Protein AF-A0A5Q3LD82-F1 (afdb_monomer_lite)

pLDDT: mean 80.79, std 12.73, range [32.66, 94.19]

Secondary structure (DSSP, 8-state):
----------------HHHHHHHHHHHHHHHHHHHHHHHHHHHHHHHHHHHHHHTS---HHHHHHTHHHIIIIIIHHHHHHHHHHHHHHHHHHHHHHHHHHHHH-TTHHHHHHHHHHHHGGGT-HHHHHHHHHT-TTSPPPS-SS-SSHHHHHHHHHHHHHHHHHHHHHHHHHHHHHHHHTT------HHHHHHHHHHHHHHHHHHHHHHHTT-TTHHHHHTHHHHHHHHHHHHHHHHHHHT-TT---HHHHHHTSHHHHHHHHHHHHHHHHHHHHHHHHHHHHHHHHHHHHHHHHTT--

Foldseek 3Di:
DDDDDDDDDDDDPDDDVVVVVVVVVVVVVVVVVVVVVVVVVVVLLVVQLVCCCPVVVDDNVVSNVCSVVCCPPVVVVVVVVVVVVVVVLCVLLLVLLLVLVCLQALQQLQLLLCLCVPQVVVVNVVSSVVCSSVVVVGDRDPASDHDDPVSLVVVLVVLLVVLLVQLQLQLQLVCVVCVVVVNPDDDDLVSLLVSSLVSLCQSLVLNVCNLVVPPCSSVSSSVRSVSSSVVVVCVVVCVVVVPPSDDGPVVVQVVDPVSVVSNVVSSSVSSCVSSVVSVVSNVVRVVVVVVVVVVVVVVD

Structure (mmCIF, N/CA/C/O backbone):
data_AF-A0A5Q3LD82-F1
#
_entry.id   AF-A0A5Q3LD82-F1
#
loop_
_atom_site.group_PDB
_atom_site.id
_atom_site.type_symbol
_atom_site.label_atom_id
_atom_site.label_alt_id
_atom_site.label_comp_id
_atom_site.label_asym_id
_atom_site.label_entity_id
_atom_site.label_seq_id
_atom_site.pdbx_PDB_ins_code
_atom_site.Cartn_x
_atom_site.Cartn_y
_atom_site.Cartn_z
_atom_site.occupancy
_atom_site.B_iso_or_equiv
_atom_site.auth_seq_id
_atom_site.auth_comp_id
_atom_site.auth_asym_id
_atom_site.auth_atom_id
_atom_site.pdbx_PDB_model_num
ATOM 1 N N . MET A 1 1 ? -86.423 10.338 -42.323 1.00 45.72 1 MET A N 1
ATOM 2 C CA . MET A 1 1 ? -86.328 11.452 -43.291 1.00 45.72 1 MET A CA 1
ATOM 3 C C . MET A 1 1 ? -86.727 12.731 -42.572 1.00 45.72 1 MET A C 1
ATOM 5 O O . MET A 1 1 ? -87.731 12.647 -41.865 1.00 45.72 1 MET A O 1
ATOM 9 N N . PRO A 1 2 ? -86.010 13.866 -42.740 1.00 46.44 2 PRO A N 1
ATOM 10 C CA . PRO A 1 2 ? -84.647 14.036 -43.310 1.00 46.44 2 PRO A CA 1
ATOM 11 C C . PRO A 1 2 ? -83.586 13.397 -42.372 1.00 46.44 2 PRO A C 1
ATOM 13 O O . PRO A 1 2 ? -83.989 12.599 -41.521 1.00 46.44 2 PRO A O 1
ATOM 16 N N . GLN A 1 3 ? -82.255 13.564 -42.449 1.00 41.25 3 GLN A N 1
ATOM 17 C CA . GLN A 1 3 ? -81.317 13.901 -43.549 1.00 41.25 3 GLN A CA 1
ATOM 18 C C . GLN A 1 3 ? -81.221 15.322 -44.161 1.00 41.25 3 GLN A C 1
ATOM 20 O O . GLN A 1 3 ? -81.835 15.559 -45.189 1.00 41.25 3 GLN A O 1
ATOM 25 N N . ASP A 1 4 ? -80.332 16.157 -43.598 1.00 39.03 4 ASP A N 1
ATOM 26 C CA . ASP A 1 4 ? -79.437 17.155 -44.246 1.00 39.03 4 ASP A CA 1
ATOM 27 C C . ASP A 1 4 ? -78.232 17.342 -43.273 1.00 39.03 4 ASP A C 1
ATOM 29 O O . ASP A 1 4 ? -78.484 17.397 -42.069 1.00 39.03 4 ASP A O 1
ATOM 33 N N . VAL A 1 5 ? -76.917 17.295 -43.564 1.00 46.25 5 VAL A N 1
ATOM 34 C CA . VAL A 1 5 ? -76.031 17.371 -44.759 1.00 46.25 5 VAL A CA 1
ATOM 35 C C . VAL A 1 5 ? -75.428 18.768 -45.021 1.00 46.25 5 VAL A C 1
ATOM 37 O O . VAL A 1 5 ? -76.155 19.753 -45.050 1.00 46.25 5 VAL A O 1
ATOM 40 N N . LEU A 1 6 ? -74.100 18.778 -45.266 1.00 40.66 6 LEU A N 1
ATOM 41 C CA . LEU A 1 6 ? -73.153 19.890 -45.517 1.00 40.66 6 LEU A CA 1
ATOM 42 C C . LEU A 1 6 ? -72.713 20.661 -44.244 1.00 40.66 6 LEU A C 1
ATOM 44 O O . LEU A 1 6 ? -73.548 21.122 -43.474 1.00 40.66 6 LEU A O 1
ATOM 48 N N . ASP A 1 7 ? -71.429 20.723 -43.852 1.00 38.12 7 ASP A N 1
ATOM 49 C CA . ASP A 1 7 ? -70.181 21.053 -44.589 1.00 38.12 7 ASP A CA 1
ATOM 50 C C . ASP A 1 7 ? -70.237 22.470 -45.205 1.00 38.12 7 ASP A C 1
ATOM 52 O O . ASP A 1 7 ? -71.237 22.857 -45.789 1.00 38.12 7 ASP A O 1
ATOM 56 N N . SER A 1 8 ? -69.228 23.337 -45.146 1.00 38.31 8 SER A N 1
ATOM 57 C CA . SER A 1 8 ? -67.853 23.239 -44.642 1.00 38.31 8 SER A CA 1
ATOM 58 C C . SER A 1 8 ? -67.300 24.655 -44.455 1.00 38.31 8 SER A C 1
ATOM 60 O O . SER A 1 8 ? -67.517 25.486 -45.335 1.00 38.31 8 SER A O 1
ATOM 62 N N . GLU A 1 9 ? -66.458 24.898 -43.450 1.00 32.66 9 GLU A N 1
ATOM 63 C CA . GLU A 1 9 ? -65.414 25.919 -43.599 1.00 32.66 9 GLU A CA 1
ATOM 64 C C . GLU A 1 9 ? -64.117 25.473 -42.920 1.00 32.66 9 GLU A C 1
ATOM 66 O O . GLU A 1 9 ? -64.043 25.237 -41.715 1.00 32.66 9 GLU A O 1
ATOM 71 N N . SER A 1 10 ? -63.086 25.291 -43.740 1.00 48.06 10 SER A N 1
ATOM 72 C CA . SER A 1 10 ? -61.751 24.900 -43.311 1.00 48.06 10 SER A CA 1
ATOM 73 C C . SER A 1 10 ? -60.999 26.092 -42.728 1.00 48.06 10 SER A C 1
ATOM 75 O O . SER A 1 10 ? -60.866 27.117 -43.396 1.00 48.06 10 SER A O 1
ATOM 77 N N . SER A 1 11 ? -60.372 25.916 -41.568 1.00 35.88 11 SER A N 1
ATOM 78 C CA . SER A 1 11 ? -59.241 26.753 -41.166 1.00 35.88 11 SER A CA 1
ATOM 79 C C . SER A 1 11 ? -58.104 25.870 -40.649 1.00 35.88 11 SER A C 1
ATOM 81 O O . SER A 1 11 ? -58.370 24.892 -39.946 1.00 35.88 11 SER A O 1
ATOM 83 N N . PRO A 1 12 ? -56.847 26.134 -41.047 1.00 42.97 12 PRO A N 1
ATOM 84 C CA . PRO A 1 12 ? -55.742 25.226 -40.784 1.00 42.97 12 PRO A CA 1
ATOM 85 C C . PRO A 1 12 ? -55.387 25.226 -39.299 1.00 42.97 12 PRO A C 1
ATOM 87 O O . PRO A 1 12 ? -55.288 26.281 -38.673 1.00 42.97 12 PRO A O 1
ATOM 90 N N . GLY A 1 13 ? -55.144 24.035 -38.748 1.00 40.00 13 GLY A N 1
ATOM 91 C CA . GLY A 1 13 ? -54.640 23.883 -37.386 1.00 40.00 13 GLY A CA 1
ATOM 92 C C . GLY A 1 13 ? -53.278 24.560 -37.248 1.00 40.00 13 GLY A C 1
ATOM 93 O O . GLY A 1 13 ? -52.264 24.029 -37.698 1.00 40.00 13 GLY A O 1
ATOM 94 N N . GLY A 1 14 ? -53.270 25.748 -36.646 1.00 43.88 14 GLY A N 1
ATOM 95 C CA . GLY A 1 14 ? -52.055 26.472 -36.309 1.00 43.88 14 GLY A CA 1
ATOM 96 C C . GLY A 1 14 ? -51.309 25.743 -35.198 1.00 43.88 14 GLY A C 1
ATOM 97 O O . GLY A 1 14 ? -51.771 25.723 -34.059 1.00 43.88 14 GLY A O 1
ATOM 98 N N . SER A 1 15 ? -50.156 25.163 -35.533 1.00 47.41 15 SER A N 1
ATOM 99 C CA . SER A 1 15 ? -49.191 24.650 -34.555 1.00 47.41 15 SER A CA 1
ATOM 100 C C . SER A 1 15 ? -48.826 25.753 -33.563 1.00 47.41 15 SER A C 1
ATOM 102 O O . SER A 1 15 ? -48.512 26.875 -33.981 1.00 47.41 15 SER A O 1
ATOM 104 N N . SER A 1 16 ? -48.863 25.446 -32.268 1.00 52.72 16 SER A N 1
ATOM 105 C CA . SER A 1 16 ? -48.614 26.434 -31.220 1.00 52.72 16 SER A CA 1
ATOM 106 C C . SER A 1 16 ? -47.160 26.948 -31.269 1.00 52.72 16 SER A C 1
ATOM 108 O O . SER A 1 16 ? -46.241 26.209 -31.641 1.00 52.72 16 SER A O 1
ATOM 110 N N . PRO A 1 17 ? -46.907 28.222 -30.908 1.00 55.97 17 PRO A N 1
ATOM 111 C CA . PRO A 1 17 ? -45.561 28.791 -30.980 1.00 55.97 17 PRO A CA 1
ATOM 112 C C . PRO A 1 17 ? -44.559 28.147 -30.004 1.00 55.97 17 PRO A C 1
ATOM 114 O O . PRO A 1 17 ? -43.356 28.239 -30.243 1.00 55.97 17 PRO A O 1
ATOM 117 N N . GLU A 1 18 ? -45.019 27.469 -28.944 1.00 54.50 18 GLU A N 1
ATOM 118 C CA . GLU A 1 18 ? -44.145 26.727 -28.023 1.00 54.50 18 GLU A CA 1
ATOM 119 C C . GLU A 1 18 ? -43.576 25.451 -28.664 1.00 54.50 18 GLU A C 1
ATOM 121 O O . GLU A 1 18 ? -42.353 25.285 -28.664 1.00 54.50 18 GLU A O 1
ATOM 126 N N . GLU A 1 19 ? -44.406 24.615 -29.307 1.00 50.09 19 GLU A N 1
ATOM 127 C CA . GLU A 1 19 ? -43.951 23.399 -30.013 1.00 50.09 19 GLU A CA 1
ATOM 128 C C . GLU A 1 19 ? -42.948 23.737 -31.126 1.00 50.09 19 GLU A C 1
ATOM 130 O O . GLU A 1 19 ? -41.919 23.074 -31.286 1.00 50.09 19 GLU A O 1
ATOM 135 N N . ALA A 1 20 ? -43.199 24.831 -31.854 1.00 54.06 20 ALA A N 1
ATOM 136 C CA . ALA A 1 20 ? -42.271 25.341 -32.857 1.00 54.06 20 ALA A CA 1
ATOM 137 C C . ALA A 1 20 ? -40.925 25.797 -32.255 1.00 54.06 20 ALA A C 1
ATOM 139 O O . ALA A 1 20 ? -39.897 25.703 -32.929 1.00 54.06 20 ALA A O 1
ATOM 140 N N . SER A 1 21 ? -40.902 26.272 -31.004 1.00 53.94 21 SER A N 1
ATOM 141 C CA . SER A 1 21 ? -39.678 26.739 -30.340 1.00 53.94 21 SER A CA 1
ATOM 142 C C . SER A 1 21 ? -38.816 25.590 -29.796 1.00 53.94 21 SER A C 1
ATOM 144 O O . SER A 1 21 ? -37.594 25.601 -29.987 1.00 53.94 21 SER A O 1
ATOM 146 N N . GLU A 1 22 ? -39.427 24.554 -29.208 1.00 53.81 22 GLU A N 1
ATOM 147 C CA . GLU A 1 22 ? -38.701 23.373 -28.726 1.00 53.81 22 GLU A CA 1
ATOM 148 C C . GLU A 1 22 ? -38.135 22.540 -29.881 1.00 53.81 22 GLU A C 1
ATOM 150 O O . GLU A 1 22 ? -36.960 22.165 -29.850 1.00 53.81 22 GLU A O 1
ATOM 155 N N . ASP A 1 23 ? -38.914 22.311 -30.943 1.00 56.00 23 ASP A N 1
ATOM 156 C CA . ASP A 1 23 ? -38.449 21.556 -32.111 1.00 56.00 23 ASP A CA 1
ATOM 157 C C . ASP A 1 23 ? -37.352 22.326 -32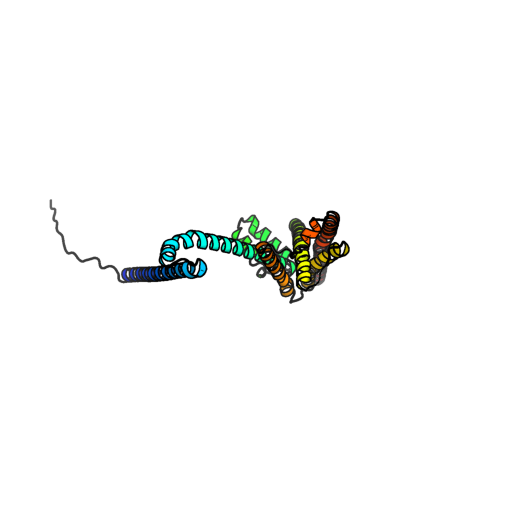.879 1.00 56.00 23 ASP A C 1
ATOM 159 O O . ASP A 1 23 ? -36.390 21.735 -33.379 1.00 56.00 23 ASP A O 1
ATOM 163 N N . PHE A 1 24 ? -37.390 23.667 -32.890 1.00 57.88 24 PHE A N 1
ATOM 164 C CA . PHE A 1 24 ? -36.274 24.475 -33.399 1.00 57.88 24 PHE A CA 1
ATOM 165 C C . PHE A 1 24 ? -35.017 24.327 -32.528 1.00 57.88 24 PHE A C 1
ATOM 167 O O . PHE A 1 24 ? -33.932 24.094 -33.069 1.00 57.88 24 PHE A O 1
ATOM 174 N N . SER A 1 25 ? -35.153 24.377 -31.198 1.00 62.12 25 SER A N 1
ATOM 175 C CA . SER A 1 25 ? -34.051 24.179 -30.244 1.00 62.12 25 SER A CA 1
ATOM 176 C C . SER A 1 25 ? -33.407 22.792 -30.389 1.00 62.12 25 SER A C 1
ATOM 178 O O . SER A 1 25 ? -32.189 22.687 -30.565 1.00 62.12 25 SER A O 1
ATOM 180 N N . PHE A 1 26 ? -34.205 21.721 -30.453 1.00 57.72 26 PHE A N 1
ATOM 181 C CA . PHE A 1 26 ? -33.717 20.358 -30.687 1.00 57.72 26 PHE A CA 1
ATOM 182 C C . PHE A 1 26 ? -33.034 20.204 -32.052 1.00 57.72 26 PHE A C 1
ATOM 184 O O . PHE A 1 26 ? -31.958 19.603 -32.141 1.00 57.72 26 PHE A O 1
ATOM 191 N N . ARG A 1 27 ? -33.588 20.782 -33.127 1.00 58.97 27 ARG A N 1
ATOM 192 C CA . ARG A 1 27 ? -32.949 20.779 -34.458 1.00 58.97 27 ARG A CA 1
ATOM 193 C C . ARG A 1 27 ? -31.647 21.584 -34.472 1.00 58.97 27 ARG A C 1
ATOM 195 O O . ARG A 1 27 ? -30.700 21.186 -35.156 1.00 58.97 27 ARG A O 1
ATOM 202 N N . GLN A 1 28 ? -31.557 22.676 -33.714 1.00 60.31 28 GLN A N 1
ATOM 203 C CA . GLN A 1 28 ? -30.362 23.516 -33.603 1.00 60.31 28 GLN A CA 1
ATOM 204 C C . GLN A 1 28 ? -29.265 22.834 -32.767 1.00 60.31 28 GLN A C 1
ATOM 206 O O . GLN A 1 28 ? -28.113 22.777 -33.208 1.00 60.31 28 GLN A O 1
ATOM 211 N N . LEU A 1 29 ? -29.624 22.201 -31.644 1.00 59.59 29 LEU A N 1
ATOM 212 C CA . LEU A 1 29 ? -28.753 21.311 -30.869 1.00 59.59 29 LEU A CA 1
ATOM 213 C C . LEU A 1 29 ? -28.229 20.162 -31.739 1.00 59.59 29 LEU A C 1
ATOM 215 O O . LEU A 1 29 ? -27.013 19.988 -31.842 1.00 59.59 29 LEU A O 1
ATOM 219 N N . ARG A 1 30 ? -29.111 19.449 -32.454 1.00 60.03 30 ARG A N 1
ATOM 220 C CA . ARG A 1 30 ? -28.754 18.331 -33.346 1.00 60.03 30 ARG A CA 1
ATOM 221 C C . ARG A 1 30 ? -27.837 18.763 -34.496 1.00 60.03 30 ARG A C 1
ATOM 223 O O . ARG A 1 30 ? -26.873 18.054 -34.784 1.00 60.03 30 ARG A O 1
ATOM 230 N N . ARG A 1 31 ? -28.071 19.933 -35.111 1.00 61.44 31 ARG A N 1
ATOM 231 C CA . ARG A 1 31 ? -27.189 20.533 -36.138 1.00 61.44 31 ARG A CA 1
ATOM 232 C C . ARG A 1 31 ? -25.835 20.980 -35.576 1.00 61.44 31 ARG A C 1
ATOM 234 O O . ARG A 1 31 ? -24.817 20.809 -36.243 1.00 61.44 31 ARG A O 1
ATOM 241 N N . SE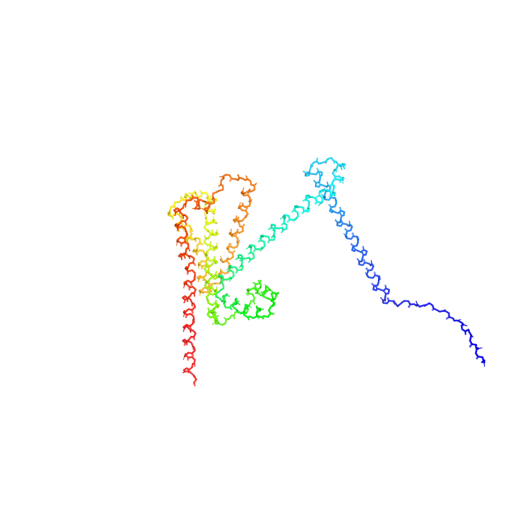R A 1 32 ? -25.794 21.533 -34.361 1.00 66.00 32 SER A N 1
ATOM 242 C CA . SER A 1 32 ? -24.527 21.893 -33.705 1.00 66.00 32 SER A CA 1
ATOM 243 C C . SER A 1 32 ? -23.714 20.649 -33.329 1.00 66.00 32 SER A C 1
ATOM 245 O O . SER A 1 32 ? -22.503 20.624 -33.536 1.00 66.00 32 SER A O 1
ATOM 247 N N . SER A 1 33 ? -24.394 19.592 -32.873 1.00 71.31 33 SER A N 1
ATOM 248 C CA . SER A 1 33 ? -23.819 18.285 -32.565 1.00 71.31 33 SER A CA 1
ATOM 249 C C . SER A 1 33 ? -23.226 17.640 -33.820 1.00 71.31 33 SER A C 1
ATOM 251 O O . SER A 1 33 ? -22.038 17.344 -33.825 1.00 71.31 33 SER A O 1
ATOM 253 N N . THR A 1 34 ? -23.969 17.560 -34.935 1.00 78.00 34 THR A N 1
ATOM 254 C CA . THR A 1 34 ? -23.424 17.010 -36.197 1.00 78.00 34 THR A CA 1
ATOM 255 C C . THR A 1 34 ? -22.223 17.794 -36.719 1.00 78.00 34 THR A C 1
ATOM 257 O O . THR A 1 34 ? -21.253 17.178 -37.151 1.00 78.00 34 THR A O 1
ATOM 260 N N . ARG A 1 35 ? -22.232 19.134 -36.643 1.00 78.94 35 ARG A N 1
ATOM 261 C CA . ARG A 1 35 ? -21.058 19.946 -37.017 1.00 78.94 35 ARG A CA 1
ATOM 262 C C . ARG A 1 35 ? -19.853 19.681 -36.112 1.00 78.94 35 ARG A C 1
ATOM 264 O O . ARG A 1 35 ? -18.747 19.557 -36.623 1.00 78.94 35 ARG A O 1
ATOM 271 N N . ARG A 1 36 ? -20.055 19.562 -34.794 1.00 81.81 36 ARG A N 1
ATOM 272 C CA . ARG A 1 36 ? -18.987 19.223 -33.836 1.00 81.81 36 ARG A CA 1
ATOM 273 C C . ARG A 1 36 ? -18.440 17.818 -34.085 1.00 81.81 36 ARG A C 1
ATOM 275 O O . ARG A 1 36 ? -17.231 17.674 -34.203 1.00 81.81 36 ARG A O 1
ATOM 282 N N . SER A 1 37 ? -19.301 16.814 -34.248 1.00 77.88 37 SER A N 1
ATOM 283 C CA . SER A 1 37 ? -18.898 15.440 -34.569 1.00 77.88 37 SER A CA 1
ATOM 284 C C . SER A 1 37 ? -18.133 15.356 -35.889 1.00 77.88 37 SER A C 1
ATOM 286 O O . SER A 1 37 ? -17.089 14.718 -35.929 1.00 77.88 37 SER A O 1
ATOM 288 N N . ALA A 1 38 ? -18.590 16.039 -36.945 1.00 82.56 38 ALA A N 1
ATOM 289 C CA . ALA A 1 38 ? -17.883 16.077 -38.226 1.00 82.56 38 ALA A CA 1
ATOM 290 C C . ALA A 1 38 ? -16.501 16.744 -38.114 1.00 82.56 38 ALA A C 1
ATOM 292 O O . ALA A 1 38 ? -15.543 16.265 -38.712 1.00 82.56 38 ALA A O 1
ATOM 293 N N . LEU A 1 39 ? -16.378 17.816 -37.322 1.00 88.75 39 LEU A N 1
ATOM 294 C CA . LEU A 1 39 ? -15.113 18.526 -37.112 1.00 88.75 39 LEU A CA 1
ATOM 295 C C . LEU A 1 39 ? -14.129 17.700 -36.262 1.00 88.75 39 LEU A C 1
ATOM 297 O O . LEU A 1 39 ? -12.952 17.630 -36.599 1.00 88.75 39 LEU A O 1
ATOM 301 N N . ILE A 1 40 ? -14.614 17.009 -35.223 1.00 86.94 40 ILE A N 1
ATOM 302 C CA . ILE A 1 40 ? -13.829 16.040 -34.437 1.00 86.94 40 ILE A CA 1
ATOM 303 C C . ILE A 1 40 ? -13.349 14.887 -35.327 1.00 86.94 40 ILE A C 1
ATOM 305 O O . ILE A 1 40 ? -12.175 14.535 -35.296 1.00 86.94 40 ILE A O 1
ATOM 309 N N . LEU A 1 41 ? -14.233 14.326 -36.155 1.00 85.62 41 LEU A N 1
ATOM 310 C CA . LEU A 1 41 ? -13.906 13.213 -37.046 1.00 85.62 41 LEU A CA 1
ATOM 311 C C . LEU A 1 41 ? -12.884 13.640 -38.114 1.00 85.62 41 LEU A C 1
ATOM 313 O O . LEU A 1 41 ? -11.930 12.911 -38.365 1.00 85.62 41 LEU A O 1
ATOM 317 N N . LEU A 1 42 ? -13.008 14.850 -38.670 1.00 88.50 42 LEU A N 1
ATOM 318 C CA . LEU A 1 42 ? -12.028 15.419 -39.601 1.00 88.50 42 LEU A CA 1
ATOM 319 C C . LEU A 1 42 ? -10.667 15.669 -38.929 1.00 88.50 42 LEU A C 1
ATOM 321 O O . LEU A 1 42 ? -9.639 15.374 -39.534 1.00 88.50 42 LEU A O 1
ATOM 325 N N . LEU A 1 43 ? -10.640 16.149 -37.679 1.00 88.44 43 LEU A N 1
ATOM 326 C CA . LEU A 1 43 ? -9.403 16.277 -36.897 1.00 88.44 43 LEU A CA 1
ATOM 327 C C . LEU A 1 43 ? -8.733 14.918 -36.657 1.00 88.44 43 LEU A C 1
ATOM 329 O O . LEU A 1 43 ? -7.525 14.812 -36.847 1.00 88.44 43 LEU A O 1
ATOM 333 N N . ILE A 1 44 ? -9.501 13.884 -36.299 1.00 86.81 44 ILE A N 1
ATOM 334 C CA . ILE A 1 44 ? -8.983 12.521 -36.104 1.00 86.81 44 ILE A CA 1
ATOM 335 C C . ILE A 1 44 ? -8.408 11.974 -37.416 1.00 86.81 44 ILE A C 1
ATOM 337 O O . ILE A 1 44 ? -7.255 11.559 -37.431 1.00 86.81 44 ILE A O 1
ATOM 341 N N . LEU A 1 45 ? -9.150 12.042 -38.530 1.00 85.62 45 LEU A N 1
ATOM 342 C CA . LEU A 1 45 ? -8.665 11.581 -39.840 1.00 85.62 45 LEU A CA 1
ATOM 343 C C . LEU A 1 45 ? -7.403 12.333 -40.293 1.00 85.62 45 LEU A C 1
ATOM 345 O O . LEU A 1 45 ? -6.461 11.714 -40.781 1.00 85.62 45 LEU A O 1
ATOM 349 N N . SER A 1 46 ? -7.365 13.656 -40.106 1.00 87.44 46 SER A N 1
ATOM 350 C CA . SER A 1 46 ? -6.198 14.490 -40.427 1.00 87.44 46 SER A CA 1
ATOM 351 C C . SER A 1 46 ? -4.980 14.123 -39.570 1.00 87.44 46 SER A C 1
ATOM 353 O O . SER A 1 46 ? -3.859 14.054 -40.073 1.00 87.44 46 SER A O 1
ATOM 355 N N . TRP A 1 47 ? -5.198 13.810 -38.288 1.00 88.12 47 TRP A N 1
ATOM 356 C CA . TRP A 1 47 ? -4.145 13.345 -37.388 1.00 88.12 47 TRP A CA 1
ATOM 357 C C . TRP A 1 47 ? -3.643 11.942 -37.748 1.00 88.12 47 TRP A C 1
ATOM 359 O O . TRP A 1 47 ? -2.434 11.737 -37.805 1.00 88.12 47 TRP A O 1
ATOM 369 N N . THR A 1 48 ? -4.527 10.988 -38.060 1.00 84.62 48 THR A N 1
ATOM 370 C CA . THR A 1 48 ? -4.123 9.649 -38.525 1.00 84.62 48 THR A CA 1
ATOM 371 C C . THR A 1 48 ? -3.348 9.723 -39.839 1.00 84.62 48 THR A C 1
ATOM 373 O O . THR A 1 48 ? -2.336 9.043 -39.987 1.00 84.62 48 THR A O 1
ATOM 376 N N . TYR A 1 49 ? -3.762 10.581 -40.775 1.00 83.56 49 TYR A N 1
ATOM 377 C CA . TYR A 1 49 ? -3.020 10.814 -42.013 1.00 83.56 49 TYR A CA 1
ATOM 378 C C . TYR A 1 49 ? -1.608 11.364 -41.740 1.00 83.56 49 TYR A C 1
ATOM 380 O O . TYR A 1 49 ? -0.626 10.852 -42.279 1.00 83.56 49 TYR A O 1
ATOM 388 N N . ALA A 1 50 ? -1.486 12.352 -40.846 1.00 85.69 50 ALA A N 1
ATOM 389 C CA . ALA A 1 50 ? -0.189 12.869 -40.414 1.00 85.69 50 ALA A CA 1
ATOM 390 C C . ALA A 1 50 ? 0.659 11.801 -39.696 1.00 85.69 50 ALA A C 1
ATOM 392 O O . ALA A 1 50 ? 1.864 11.736 -39.918 1.00 85.69 50 ALA A O 1
ATOM 393 N N . TYR A 1 51 ? 0.048 10.930 -38.889 1.00 83.50 51 TYR A N 1
ATOM 394 C CA . TYR A 1 51 ? 0.719 9.808 -38.227 1.00 83.50 51 TYR A CA 1
ATOM 395 C C . TYR A 1 51 ? 1.253 8.774 -39.234 1.00 83.50 51 TYR A C 1
ATOM 397 O O . TYR A 1 51 ? 2.414 8.379 -39.145 1.00 83.50 51 TYR A O 1
ATOM 405 N N . ASN A 1 52 ? 0.461 8.389 -40.239 1.00 85.38 52 ASN A N 1
ATOM 406 C CA . ASN A 1 52 ? 0.901 7.486 -41.310 1.00 85.38 52 ASN A CA 1
ATOM 407 C C . ASN A 1 52 ? 2.090 8.070 -42.096 1.00 85.38 52 ASN A C 1
ATOM 409 O O . ASN A 1 52 ? 3.060 7.370 -42.387 1.00 85.38 52 ASN A O 1
ATOM 413 N N . LEU A 1 53 ? 2.057 9.371 -42.387 1.00 86.31 53 LEU A N 1
ATOM 414 C CA . LEU A 1 53 ? 3.110 10.039 -43.151 1.00 86.31 53 LEU A CA 1
ATOM 415 C C . LEU A 1 53 ? 4.391 10.271 -42.321 1.00 86.31 53 LEU A C 1
ATOM 417 O O . LEU A 1 53 ? 5.490 10.075 -42.831 1.00 86.31 53 LEU A O 1
ATOM 421 N N . LEU A 1 54 ? 4.268 10.661 -41.046 1.00 86.75 54 LEU A N 1
ATOM 422 C CA . LEU A 1 54 ? 5.406 11.035 -40.189 1.00 86.75 54 LEU A CA 1
ATOM 423 C C . LEU A 1 54 ? 6.001 9.875 -39.377 1.00 86.75 54 LEU A C 1
ATOM 425 O O . LEU A 1 54 ? 7.204 9.875 -39.137 1.00 86.75 54 LEU A O 1
ATOM 429 N N . ILE A 1 55 ? 5.179 8.920 -38.925 1.00 83.75 55 ILE A N 1
ATOM 430 C CA . ILE A 1 55 ? 5.599 7.822 -38.034 1.00 83.75 55 ILE A CA 1
ATOM 431 C C . ILE A 1 55 ? 5.747 6.506 -38.800 1.00 83.75 55 ILE A C 1
ATOM 433 O O . ILE A 1 55 ? 6.764 5.836 -38.640 1.00 83.75 55 ILE A O 1
ATOM 437 N N . LYS A 1 56 ? 4.790 6.147 -39.672 1.00 80.75 56 LYS A N 1
ATOM 438 C CA . LYS A 1 56 ? 4.943 4.971 -40.556 1.00 80.75 56 LYS A CA 1
ATOM 439 C C . LYS A 1 56 ? 5.824 5.242 -41.784 1.00 80.75 56 LYS A C 1
ATOM 441 O O . LYS A 1 56 ? 6.220 4.297 -42.458 1.00 80.75 56 LYS A O 1
ATOM 446 N N . GLY A 1 57 ? 6.128 6.509 -42.089 1.00 81.69 57 GLY A N 1
ATOM 447 C CA . GLY A 1 57 ? 6.967 6.900 -43.231 1.00 81.69 57 GLY A CA 1
ATOM 448 C C . GLY A 1 57 ? 6.354 6.581 -44.600 1.00 81.69 57 GLY A C 1
ATOM 449 O O . GLY A 1 57 ? 7.084 6.440 -45.580 1.00 81.69 57 GLY A O 1
ATOM 450 N N . GLN A 1 58 ? 5.030 6.423 -44.671 1.00 84.50 58 GLN A N 1
ATOM 451 C CA . GLN A 1 58 ? 4.333 5.980 -45.878 1.00 84.50 58 GLN A CA 1
ATOM 452 C C . GLN A 1 58 ? 4.215 7.101 -46.922 1.00 84.50 58 GLN A C 1
ATOM 454 O O . GLN A 1 58 ? 4.035 8.270 -46.560 1.00 84.50 58 GLN A O 1
ATOM 459 N N . PRO A 1 59 ? 4.257 6.777 -48.230 1.00 86.12 59 PRO A N 1
ATOM 460 C CA . PRO A 1 59 ? 4.019 7.764 -49.271 1.00 86.12 59 PRO A CA 1
ATOM 461 C C . PRO A 1 59 ? 2.572 8.294 -49.195 1.00 86.12 59 PRO A C 1
ATOM 463 O O . PRO A 1 59 ? 1.664 7.558 -48.799 1.00 86.12 59 PRO A O 1
ATOM 466 N N . PRO A 1 60 ? 2.308 9.549 -49.619 1.00 82.44 60 PRO A N 1
ATOM 467 C CA . PRO A 1 60 ? 1.042 10.247 -49.346 1.00 82.44 60 PRO A CA 1
ATOM 468 C C . PRO A 1 60 ? -0.232 9.512 -49.789 1.00 82.44 60 PRO A C 1
ATOM 470 O O . PRO A 1 60 ? -1.287 9.660 -49.180 1.00 82.44 60 PRO A O 1
ATOM 473 N N . LEU A 1 61 ? -0.143 8.724 -50.862 1.00 81.12 61 LEU A N 1
ATOM 474 C CA . LEU A 1 61 ? -1.278 8.007 -51.442 1.00 81.12 61 LEU A CA 1
ATOM 475 C C . LEU A 1 61 ? -1.639 6.746 -50.640 1.00 81.12 61 LEU A C 1
ATOM 477 O O . LEU A 1 61 ? -2.814 6.508 -50.371 1.00 81.12 61 LEU A O 1
ATOM 481 N N . GLU A 1 62 ? -0.638 5.984 -50.197 1.00 78.31 62 GLU A N 1
ATOM 482 C CA . GLU A 1 62 ? -0.825 4.808 -49.333 1.00 78.31 62 GLU A CA 1
ATOM 483 C C . GLU A 1 62 ? -1.261 5.243 -47.929 1.00 78.31 62 GLU A C 1
ATOM 485 O O . GLU A 1 62 ? -2.243 4.725 -47.398 1.00 78.31 62 GLU A O 1
ATOM 490 N N . ALA A 1 63 ? -0.633 6.298 -47.394 1.00 75.62 63 ALA A N 1
ATOM 491 C CA . ALA A 1 63 ? -0.972 6.894 -46.104 1.00 75.62 63 ALA A CA 1
ATOM 492 C C . ALA A 1 63 ? -2.446 7.333 -45.994 1.00 75.62 63 ALA A C 1
ATOM 494 O O . ALA A 1 63 ? -2.987 7.334 -44.888 1.00 75.62 63 ALA A O 1
ATOM 495 N N . PHE A 1 64 ? -3.095 7.694 -47.113 1.00 81.50 64 PHE A N 1
ATOM 496 C CA . PHE A 1 64 ? -4.520 8.045 -47.175 1.00 81.50 64 PHE A CA 1
ATOM 497 C C . PHE A 1 64 ? -5.442 6.816 -47.175 1.00 81.50 64 PHE A C 1
ATOM 499 O O . PHE A 1 64 ? -6.449 6.806 -46.467 1.00 81.50 64 PHE A O 1
ATOM 506 N N . PHE A 1 65 ? -5.110 5.768 -47.935 1.00 83.75 65 PHE A N 1
ATOM 507 C CA . PHE A 1 65 ? -5.924 4.548 -47.973 1.00 83.75 65 PHE A CA 1
ATOM 508 C C . PHE A 1 65 ? -5.785 3.707 -46.696 1.00 83.75 65 PHE A C 1
ATOM 510 O O . PHE A 1 65 ? -6.768 3.120 -46.245 1.00 83.75 65 PHE A O 1
ATOM 517 N N . GLU A 1 66 ? -4.617 3.713 -46.049 1.00 81.12 66 GLU A N 1
ATOM 518 C CA . GLU A 1 66 ? -4.395 3.004 -44.784 1.00 81.12 66 GLU A CA 1
ATOM 519 C C . GLU A 1 66 ? -4.937 3.720 -43.536 1.00 81.12 66 GLU A C 1
ATOM 521 O O . GLU A 1 66 ? -4.823 3.176 -42.440 1.00 81.12 66 GLU A O 1
ATOM 526 N N . ILE A 1 67 ? -5.579 4.893 -43.647 1.00 80.81 67 ILE A N 1
ATOM 527 C CA . ILE A 1 67 ? -6.180 5.580 -42.483 1.00 80.81 67 ILE A CA 1
ATOM 528 C C . ILE A 1 67 ? -7.122 4.642 -41.706 1.00 80.81 67 ILE A C 1
ATOM 530 O O . ILE A 1 67 ? -7.081 4.606 -40.478 1.00 80.81 67 ILE A O 1
ATOM 534 N N . LEU A 1 68 ? -7.938 3.851 -42.411 1.00 75.81 68 LEU A N 1
ATOM 535 C CA . LEU A 1 68 ? -8.856 2.885 -41.797 1.00 75.81 68 LEU A CA 1
ATOM 536 C C . LEU A 1 68 ? -8.129 1.734 -41.087 1.00 75.81 68 LEU A C 1
ATOM 538 O O . LEU A 1 68 ? -8.542 1.360 -39.991 1.00 75.81 68 LEU A O 1
ATOM 542 N N . ASN A 1 69 ? -7.035 1.226 -41.660 1.00 74.38 69 ASN A N 1
ATOM 543 C CA . ASN A 1 69 ? -6.246 0.144 -41.065 1.00 74.38 69 ASN A CA 1
ATOM 544 C C . ASN A 1 69 ? -5.473 0.641 -39.835 1.00 74.38 69 ASN A C 1
ATOM 546 O O . ASN A 1 69 ? -5.521 0.005 -38.790 1.00 74.38 69 ASN A O 1
ATOM 550 N N . THR A 1 70 ? -4.847 1.821 -39.903 1.00 76.38 70 THR A N 1
ATOM 551 C CA . THR A 1 70 ? -4.187 2.439 -38.740 1.00 76.38 70 THR A CA 1
ATOM 552 C C . THR A 1 70 ? -5.190 2.752 -37.623 1.00 76.38 70 THR A C 1
ATOM 554 O O . THR A 1 70 ? -4.870 2.568 -36.450 1.00 76.38 70 THR A O 1
ATOM 557 N N . ILE A 1 71 ? -6.414 3.199 -37.948 1.00 76.50 71 ILE A N 1
ATOM 558 C CA . ILE A 1 71 ? -7.474 3.382 -36.939 1.00 76.50 71 ILE A CA 1
ATOM 559 C C . ILE A 1 71 ? -7.877 2.039 -36.318 1.00 76.50 71 ILE A C 1
ATOM 561 O O . ILE A 1 71 ? -7.973 1.961 -35.097 1.00 76.50 71 ILE A O 1
ATOM 565 N N . SER A 1 72 ? -8.114 1.012 -37.140 1.00 75.19 72 SER A N 1
ATOM 566 C CA . SER A 1 72 ? -8.547 -0.322 -36.701 1.00 75.19 72 SER A CA 1
ATOM 567 C C . SER A 1 72 ? -7.512 -1.014 -35.823 1.00 75.19 72 SER A C 1
ATOM 569 O O . SER A 1 72 ? -7.851 -1.484 -34.743 1.00 75.19 72 SER A O 1
ATOM 571 N N . ASP A 1 73 ? -6.260 -1.063 -36.266 1.00 74.06 73 ASP A N 1
ATOM 572 C CA . ASP A 1 73 ? -5.290 -1.996 -35.705 1.00 74.06 73 ASP A CA 1
ATOM 573 C C . ASP A 1 73 ? -4.378 -1.270 -34.711 1.00 74.06 73 ASP A C 1
ATOM 575 O O . ASP A 1 73 ? -4.397 -1.581 -33.520 1.00 74.06 73 ASP A O 1
ATOM 579 N N . ASP A 1 74 ? -3.660 -0.228 -35.140 1.00 74.81 74 ASP A N 1
ATOM 580 C CA . ASP A 1 74 ? -2.716 0.485 -34.268 1.00 74.81 74 ASP A CA 1
ATOM 581 C C . ASP A 1 74 ? -3.427 1.316 -33.190 1.00 74.81 74 ASP A C 1
ATOM 583 O O . ASP A 1 74 ? -3.067 1.255 -32.011 1.00 74.81 74 ASP A O 1
ATOM 587 N N . PHE A 1 75 ? -4.460 2.085 -33.560 1.00 79.19 75 PHE A N 1
ATOM 588 C CA . PHE A 1 75 ? -5.166 2.931 -32.597 1.00 79.19 75 PHE A CA 1
ATOM 589 C C . PHE A 1 75 ? -6.069 2.132 -31.657 1.00 79.19 75 PHE A C 1
ATOM 591 O O . PHE A 1 75 ? -6.050 2.440 -30.465 1.00 79.19 75 PHE A O 1
ATOM 598 N N . VAL A 1 76 ? -6.834 1.122 -32.104 1.00 81.62 76 VAL A N 1
ATOM 599 C CA . VAL A 1 76 ? -7.639 0.317 -31.158 1.00 81.62 76 VAL A CA 1
ATOM 600 C C . VAL A 1 76 ? -6.731 -0.516 -30.261 1.00 81.62 76 VAL A C 1
ATOM 602 O O . VAL A 1 76 ? -6.927 -0.486 -29.048 1.00 81.62 76 VAL A O 1
ATOM 605 N N . MET A 1 77 ? -5.718 -1.206 -30.799 1.00 78.25 77 MET A N 1
ATOM 606 C CA . MET A 1 77 ? -4.833 -2.045 -29.982 1.00 78.25 77 MET A CA 1
ATOM 607 C C . MET A 1 77 ? -3.986 -1.202 -29.023 1.00 78.25 77 MET A C 1
ATOM 609 O O . MET A 1 77 ? -3.902 -1.519 -27.836 1.00 78.25 77 MET A O 1
ATOM 613 N N . GLY A 1 78 ? -3.434 -0.078 -29.493 1.00 77.56 78 GLY A N 1
ATOM 614 C CA . GLY A 1 78 ? -2.704 0.868 -28.650 1.00 77.56 78 GLY A CA 1
ATOM 615 C C . GLY A 1 78 ? -3.589 1.505 -27.575 1.00 77.56 78 GLY A C 1
ATOM 616 O O . GLY A 1 78 ? -3.185 1.587 -26.412 1.00 77.56 78 GLY A O 1
ATOM 617 N N . SER A 1 79 ? -4.821 1.899 -27.918 1.00 82.81 79 SER A N 1
ATOM 618 C CA . SER A 1 79 ? -5.776 2.467 -26.952 1.00 82.81 79 SER A CA 1
ATOM 619 C C . SER A 1 79 ? -6.250 1.432 -25.937 1.00 82.81 79 SER A C 1
ATOM 621 O O . SER A 1 79 ? -6.356 1.755 -24.758 1.00 82.81 79 SER A O 1
ATOM 623 N N . LEU A 1 80 ? -6.497 0.189 -26.361 1.00 84.19 80 LEU A N 1
ATOM 624 C CA . LEU A 1 80 ? -6.875 -0.916 -25.482 1.00 84.19 80 LEU A CA 1
ATOM 625 C C . LEU A 1 80 ? -5.743 -1.242 -24.504 1.00 84.19 80 LEU A C 1
ATOM 627 O O . LEU A 1 80 ? -5.991 -1.328 -23.304 1.00 84.19 80 LEU A O 1
ATOM 631 N N . LEU A 1 81 ? -4.502 -1.354 -24.989 1.00 81.94 81 LEU A N 1
ATOM 632 C CA . LEU A 1 81 ? -3.331 -1.563 -24.138 1.00 81.94 81 LEU A CA 1
ATOM 633 C C . LEU A 1 81 ? -3.165 -0.411 -23.138 1.00 81.94 81 LEU A C 1
ATOM 635 O O . LEU A 1 81 ? -3.035 -0.652 -21.940 1.00 81.94 81 LEU A O 1
ATOM 639 N N . THR A 1 82 ? -3.248 0.837 -23.607 1.00 81.81 82 THR A N 1
ATOM 640 C CA . THR A 1 82 ? -3.141 2.037 -22.760 1.00 81.81 82 THR A CA 1
ATOM 641 C C . THR A 1 82 ? -4.248 2.085 -21.708 1.00 81.81 82 THR A C 1
ATOM 643 O O . THR A 1 82 ? -3.988 2.404 -20.549 1.00 81.81 82 THR A O 1
ATOM 646 N N . PHE A 1 83 ? -5.476 1.717 -22.077 1.00 86.62 83 PHE A N 1
ATOM 647 C CA . PHE A 1 83 ? -6.611 1.646 -21.164 1.00 86.62 83 PHE A CA 1
ATOM 648 C C . PHE A 1 83 ? -6.430 0.551 -20.106 1.00 86.62 83 PHE A C 1
ATOM 650 O O . PHE A 1 83 ? -6.648 0.811 -18.925 1.00 86.62 83 PHE A O 1
ATOM 657 N N . LEU A 1 84 ? -5.989 -0.649 -20.496 1.00 83.50 84 LEU A N 1
ATOM 658 C CA . LEU A 1 84 ? -5.739 -1.758 -19.570 1.00 83.50 84 LEU A CA 1
ATOM 659 C C . LEU A 1 84 ? -4.591 -1.445 -18.599 1.00 83.50 84 LEU A C 1
ATOM 661 O O . LEU A 1 84 ? -4.726 -1.681 -17.398 1.00 83.50 84 LEU A O 1
ATOM 665 N N . VAL A 1 85 ? -3.495 -0.857 -19.090 1.00 82.19 85 VAL A N 1
ATOM 666 C CA . VAL A 1 85 ? -2.372 -0.398 -18.257 1.00 82.19 85 VAL A CA 1
ATOM 667 C C . VAL A 1 85 ? -2.820 0.724 -17.316 1.00 82.19 85 VAL A C 1
ATOM 669 O O . VAL A 1 85 ? -2.557 0.654 -16.117 1.00 82.19 85 VAL A O 1
ATOM 672 N N . GLY A 1 86 ? -3.561 1.717 -17.817 1.00 82.31 86 GLY A N 1
ATOM 673 C CA . GLY A 1 86 ? -4.116 2.803 -17.007 1.00 82.31 86 GLY A CA 1
ATOM 674 C C . GLY A 1 86 ? -5.059 2.304 -15.909 1.00 82.31 86 GLY A C 1
ATOM 675 O O . GLY A 1 86 ? -4.946 2.730 -14.761 1.00 82.31 86 GLY A O 1
ATOM 676 N N . LEU A 1 87 ? -5.937 1.347 -16.224 1.00 87.19 87 LEU A N 1
ATOM 677 C CA . LEU A 1 87 ? -6.822 0.702 -15.253 1.00 87.19 87 LEU A CA 1
ATOM 678 C C . LEU A 1 87 ? -6.027 -0.070 -14.188 1.00 87.19 87 LEU A C 1
ATOM 680 O O . LEU A 1 87 ? -6.347 0.027 -13.004 1.00 87.19 87 LEU A O 1
ATOM 684 N N . GLY A 1 88 ? -4.971 -0.786 -14.589 1.00 80.81 88 GLY A N 1
ATOM 685 C CA . GLY A 1 88 ? -4.059 -1.474 -13.672 1.00 80.81 88 GLY A CA 1
ATOM 686 C C . GLY A 1 88 ? -3.342 -0.513 -12.718 1.00 80.81 88 GLY A C 1
ATOM 687 O O . GLY A 1 88 ? -3.324 -0.752 -11.511 1.00 80.81 88 GLY A O 1
ATOM 688 N N . ILE A 1 89 ? -2.825 0.608 -13.232 1.00 81.69 89 ILE A N 1
ATOM 689 C CA . ILE A 1 89 ? -2.191 1.666 -12.429 1.00 81.69 89 ILE A CA 1
ATOM 690 C C . ILE A 1 89 ? -3.183 2.247 -11.415 1.00 81.69 89 ILE A C 1
ATOM 692 O O . ILE A 1 89 ? -2.862 2.326 -10.230 1.00 81.69 89 ILE A O 1
ATOM 696 N N . VAL A 1 90 ? -4.394 2.614 -11.852 1.00 85.69 90 VAL A N 1
ATOM 697 C CA . VAL A 1 90 ? -5.442 3.156 -10.969 1.00 85.69 90 VAL A CA 1
ATOM 698 C C . VAL A 1 90 ? -5.837 2.146 -9.890 1.00 85.69 90 VAL A C 1
ATOM 700 O O . VAL A 1 90 ? -6.008 2.530 -8.733 1.00 85.69 90 VAL A O 1
ATOM 703 N N . LEU A 1 91 ? -5.935 0.858 -10.235 1.00 84.81 91 LEU A N 1
ATOM 704 C CA . LEU A 1 91 ? -6.261 -0.208 -9.288 1.00 84.81 91 LEU A CA 1
ATOM 705 C C . LEU A 1 91 ? -5.166 -0.385 -8.231 1.00 84.81 91 LEU A C 1
ATOM 707 O O . LEU A 1 91 ? -5.483 -0.407 -7.042 1.00 84.81 91 LEU A O 1
ATOM 711 N N . VAL A 1 92 ? -3.890 -0.479 -8.627 1.00 83.25 92 VAL A N 1
ATOM 712 C CA . VAL A 1 92 ? -2.793 -0.643 -7.657 1.00 83.25 92 VAL A CA 1
ATOM 713 C C . VAL A 1 92 ? -2.631 0.611 -6.802 1.00 83.25 92 VAL A C 1
ATOM 715 O O . VAL A 1 92 ? -2.557 0.495 -5.581 1.00 83.25 92 VAL A O 1
ATOM 718 N N . TYR A 1 93 ? -2.655 1.803 -7.404 1.00 84.12 93 TYR A N 1
ATOM 719 C CA . TYR A 1 93 ? -2.567 3.063 -6.665 1.00 84.12 93 TYR A CA 1
ATOM 720 C C . TYR A 1 93 ? -3.713 3.212 -5.656 1.00 84.12 93 TYR A C 1
ATOM 722 O O . TYR A 1 93 ? -3.464 3.504 -4.488 1.00 84.12 93 TYR A O 1
ATOM 730 N N . GLY A 1 94 ? -4.957 2.950 -6.075 1.00 84.94 94 GLY A N 1
ATOM 731 C CA . GLY A 1 94 ? -6.126 2.988 -5.195 1.00 84.94 94 GLY A CA 1
ATOM 732 C C . GLY A 1 94 ? -6.021 1.991 -4.040 1.00 84.94 94 GLY A C 1
ATOM 733 O O . GLY A 1 94 ? -6.308 2.344 -2.898 1.00 84.94 94 GLY A O 1
ATOM 734 N N . LEU A 1 95 ? -5.531 0.777 -4.310 1.00 84.31 95 LEU A N 1
ATOM 735 C CA . LEU A 1 95 ? -5.302 -0.244 -3.290 1.00 84.31 95 LEU A CA 1
ATOM 736 C C . LEU A 1 95 ? -4.216 0.179 -2.284 1.00 84.31 95 LEU A C 1
ATOM 738 O O . LEU A 1 95 ? -4.436 0.096 -1.077 1.00 84.31 95 LEU A O 1
ATOM 742 N N . THR A 1 96 ? -3.061 0.675 -2.748 1.00 83.50 96 THR A N 1
ATOM 743 C CA . THR A 1 96 ? -1.988 1.130 -1.845 1.00 83.50 96 THR A CA 1
ATOM 744 C C . THR A 1 96 ? -2.396 2.378 -1.059 1.00 83.50 96 THR A C 1
ATOM 746 O O . THR A 1 96 ? -2.107 2.449 0.132 1.00 83.50 96 THR A O 1
ATOM 749 N N . LYS A 1 97 ? -3.117 3.331 -1.668 1.00 85.38 97 LYS A N 1
ATOM 750 C CA . LYS A 1 97 ? -3.633 4.531 -0.985 1.00 85.38 97 LYS A CA 1
ATOM 751 C C . LYS A 1 97 ? -4.669 4.173 0.087 1.00 85.38 97 LYS A C 1
ATOM 753 O O . LYS A 1 97 ? -4.602 4.718 1.187 1.00 85.38 97 LYS A O 1
ATOM 758 N N . PHE A 1 98 ? -5.558 3.216 -0.185 1.00 86.44 98 PHE A N 1
ATOM 759 C CA . PHE A 1 98 ? -6.493 2.681 0.810 1.00 86.44 98 PHE A CA 1
ATOM 760 C C . PHE A 1 98 ? -5.763 2.018 1.993 1.00 86.44 98 PHE A C 1
ATOM 762 O O . PHE A 1 98 ? -6.122 2.240 3.149 1.00 86.44 98 PHE A O 1
ATOM 769 N N . TYR A 1 99 ? -4.685 1.265 1.745 1.00 84.12 99 TYR A N 1
ATOM 770 C CA . TYR A 1 99 ? -3.861 0.718 2.830 1.00 84.12 99 TYR A CA 1
ATOM 771 C C . TYR A 1 99 ? -3.087 1.793 3.609 1.00 84.12 99 TYR A C 1
ATOM 773 O O . TYR A 1 99 ? -3.029 1.707 4.838 1.00 84.12 99 TYR A O 1
ATOM 781 N N . SER A 1 100 ? -2.577 2.840 2.949 1.00 85.56 100 SER A N 1
ATOM 782 C CA . SER A 1 100 ? -1.986 4.000 3.631 1.00 85.56 100 SER A CA 1
ATOM 783 C C . SER A 1 100 ? -2.993 4.680 4.563 1.00 85.56 100 SER A C 1
ATOM 785 O O . SER A 1 100 ? -2.652 4.925 5.717 1.00 85.56 100 SER A O 1
ATOM 787 N N . GLN A 1 101 ? -4.242 4.884 4.121 1.00 86.38 101 GLN A N 1
ATOM 788 C CA . GLN A 1 101 ? -5.337 5.399 4.960 1.00 86.38 101 GLN A CA 1
ATOM 789 C C . GLN A 1 101 ? -5.651 4.476 6.152 1.00 86.38 101 GLN A C 1
ATOM 791 O O . GLN A 1 101 ? -5.886 4.956 7.263 1.00 86.38 101 GLN A O 1
ATOM 796 N N . ILE A 1 102 ? -5.620 3.150 5.958 1.00 87.69 102 ILE A N 1
ATOM 797 C CA . ILE A 1 102 ? -5.802 2.199 7.066 1.00 87.69 102 ILE A CA 1
ATOM 798 C C . ILE A 1 102 ? -4.706 2.374 8.118 1.00 87.69 102 ILE A C 1
ATOM 800 O O . ILE A 1 102 ? -5.016 2.425 9.310 1.00 87.69 102 ILE A O 1
ATOM 804 N N . ILE A 1 103 ? -3.446 2.484 7.689 1.00 86.56 103 ILE A N 1
ATOM 805 C CA . ILE A 1 103 ? -2.289 2.608 8.580 1.00 86.56 103 ILE A CA 1
ATOM 806 C C . ILE A 1 103 ? -2.245 3.973 9.277 1.00 86.56 103 ILE A C 1
ATOM 808 O O . ILE A 1 103 ? -1.984 4.016 10.481 1.00 86.56 103 ILE A O 1
ATOM 812 N N . SER A 1 104 ? -2.527 5.068 8.571 1.00 86.44 104 SER A N 1
ATOM 813 C CA . SER A 1 104 ? -2.423 6.429 9.110 1.00 86.44 104 SER A CA 1
ATOM 814 C C . SER A 1 104 ? -3.530 6.793 10.101 1.00 86.44 104 SER A C 1
ATOM 816 O O . SER A 1 104 ? -3.298 7.594 11.007 1.00 86.44 104 SER A O 1
ATOM 818 N N . ASN A 1 105 ? -4.720 6.194 9.979 1.00 86.81 105 ASN A N 1
ATOM 819 C CA . ASN A 1 105 ? -5.846 6.458 10.870 1.00 86.81 105 ASN A CA 1
ATOM 820 C C . ASN A 1 105 ? -6.031 5.328 11.900 1.00 86.81 105 ASN A C 1
ATOM 822 O O . ASN A 1 105 ? -6.283 4.167 11.574 1.00 86.81 105 ASN A O 1
ATOM 826 N N . VAL A 1 106 ? -5.941 5.668 13.187 1.00 88.44 106 VAL A N 1
ATOM 827 C CA . VAL A 1 106 ? -6.100 4.715 14.299 1.00 88.44 106 VAL A CA 1
ATOM 828 C C . VAL A 1 106 ? -7.476 4.039 14.292 1.00 88.44 106 VAL A C 1
ATOM 830 O O . VAL A 1 106 ? -7.586 2.852 14.590 1.00 88.44 106 VAL A O 1
ATOM 833 N N . TYR A 1 107 ? -8.525 4.767 13.908 1.00 88.81 107 TYR A N 1
ATOM 834 C CA . TYR A 1 107 ? -9.910 4.299 13.933 1.00 88.81 107 TYR A CA 1
ATOM 835 C C . TYR A 1 107 ? -10.294 3.400 12.747 1.00 88.81 107 TYR A C 1
ATOM 837 O O . TYR A 1 107 ? -11.423 2.902 12.703 1.00 88.81 107 TYR A O 1
ATOM 845 N N . SER A 1 108 ? -9.384 3.176 11.793 1.00 88.06 108 SER A N 1
ATOM 846 C CA . SER A 1 108 ? -9.659 2.508 10.516 1.00 88.06 108 SER A CA 1
ATOM 847 C C . SER A 1 108 ? -10.403 1.182 10.642 1.00 88.06 108 SER A C 1
ATOM 849 O O . SER A 1 108 ? -11.409 0.974 9.967 1.00 88.06 108 SER A O 1
ATOM 851 N N . PHE A 1 109 ? -9.985 0.297 11.547 1.00 89.94 109 PHE A N 1
ATOM 852 C CA . PHE A 1 109 ? -10.626 -1.011 11.710 1.00 89.94 109 PHE A CA 1
ATOM 853 C C . PHE A 1 109 ? -12.065 -0.916 12.243 1.00 89.94 109 PHE A C 1
ATOM 855 O O . PHE A 1 109 ? -12.929 -1.698 11.842 1.00 89.94 109 PHE A O 1
ATOM 862 N N . ARG A 1 110 ? -12.374 0.094 13.067 1.00 89.00 110 ARG A N 1
ATOM 863 C CA . ARG A 1 110 ? -13.741 0.370 13.535 1.00 89.00 110 ARG A CA 1
ATOM 864 C C . ARG A 1 110 ? -14.607 1.033 12.457 1.00 89.00 110 ARG A C 1
ATOM 866 O O . ARG A 1 110 ? -15.807 0.759 12.394 1.00 89.00 110 ARG A O 1
ATOM 873 N N . ILE A 1 111 ? -14.020 1.872 11.600 1.00 87.38 111 ILE A N 1
ATOM 874 C CA . ILE A 1 111 ? -14.696 2.427 10.414 1.00 87.38 111 ILE A CA 1
ATOM 875 C C . ILE A 1 111 ? -15.032 1.292 9.435 1.00 87.38 111 ILE A C 1
ATOM 877 O O . ILE A 1 111 ? -16.185 1.160 9.025 1.00 87.38 111 ILE A O 1
ATOM 881 N N . LEU A 1 112 ? -14.064 0.419 9.143 1.00 88.31 112 LEU A N 1
ATOM 882 C CA . LEU A 1 112 ? -14.226 -0.742 8.268 1.00 88.31 112 LEU A CA 1
ATOM 883 C C . LEU A 1 112 ? -15.303 -1.708 8.786 1.00 88.31 112 LEU A C 1
ATOM 885 O O . LEU A 1 112 ? -16.178 -2.112 8.022 1.00 88.31 112 LEU A O 1
ATOM 889 N N . GLU A 1 113 ? -15.303 -2.012 10.089 1.00 90.38 113 GLU A N 1
ATOM 890 C CA . GLU A 1 113 ? -16.368 -2.790 10.735 1.00 90.38 113 GLU A CA 1
ATOM 891 C C . GLU A 1 113 ? -17.744 -2.135 10.540 1.00 90.38 113 GLU A C 1
ATOM 893 O O . GLU A 1 113 ? -18.698 -2.810 10.152 1.00 90.38 113 GLU A O 1
ATOM 898 N N . ARG A 1 114 ? -17.867 -0.819 10.768 1.00 86.88 114 ARG A N 1
ATOM 899 C CA . ARG A 1 114 ? -19.136 -0.098 10.587 1.00 86.88 114 ARG A CA 1
ATOM 900 C C . ARG A 1 114 ? -19.628 -0.160 9.138 1.00 86.88 114 ARG A C 1
ATOM 902 O O . ARG A 1 114 ? -20.827 -0.345 8.940 1.00 86.88 114 ARG A O 1
ATOM 909 N N . ILE A 1 115 ? -18.746 -0.009 8.148 1.00 85.88 115 ILE A N 1
ATOM 910 C CA . ILE A 1 115 ? -19.103 -0.121 6.723 1.00 85.88 115 ILE A CA 1
ATOM 911 C C . ILE A 1 115 ? -19.569 -1.553 6.417 1.00 85.88 115 ILE A C 1
ATOM 913 O O . ILE A 1 115 ? -20.670 -1.745 5.901 1.00 85.88 115 ILE A O 1
ATOM 917 N N . ALA A 1 116 ? -18.782 -2.561 6.808 1.00 86.00 116 ALA A N 1
ATOM 918 C CA . ALA A 1 116 ? -19.091 -3.967 6.564 1.00 86.00 116 ALA A CA 1
ATOM 919 C C . ALA A 1 116 ? -20.432 -4.389 7.191 1.00 86.00 116 ALA A C 1
ATOM 921 O O . ALA A 1 116 ? -21.302 -4.891 6.486 1.00 86.00 116 ALA A O 1
ATOM 922 N N . TYR A 1 117 ? -20.653 -4.133 8.483 1.00 86.00 117 TYR A N 1
ATOM 923 C CA . TYR A 1 117 ? -21.886 -4.550 9.166 1.00 86.00 117 TYR A CA 1
ATOM 924 C C . TYR A 1 117 ? -23.125 -3.726 8.785 1.00 86.00 117 TYR A C 1
ATOM 926 O O . TYR A 1 117 ? -24.242 -4.209 8.962 1.00 86.00 117 TYR A O 1
ATOM 934 N N . ARG A 1 118 ? -22.972 -2.502 8.260 1.00 83.94 118 ARG A N 1
ATOM 935 C CA . ARG A 1 118 ? -24.114 -1.693 7.799 1.00 83.94 118 ARG A CA 1
ATOM 936 C C . ARG A 1 118 ? -24.542 -2.052 6.378 1.00 83.94 118 ARG A C 1
ATOM 938 O O . ARG A 1 118 ? -25.743 -2.145 6.122 1.00 83.94 118 ARG A O 1
ATOM 945 N N . ASP A 1 119 ? -23.579 -2.218 5.475 1.00 83.44 119 ASP A N 1
ATOM 946 C CA . ASP A 1 119 ? -23.842 -2.222 4.034 1.00 83.44 119 ASP A CA 1
ATOM 947 C C . ASP A 1 119 ? -23.887 -3.656 3.462 1.00 83.44 119 ASP A C 1
ATOM 949 O O . ASP A 1 119 ? -24.731 -3.950 2.613 1.00 83.44 119 ASP A O 1
ATOM 953 N N . LEU A 1 120 ? -23.076 -4.588 3.989 1.00 84.31 120 LEU A N 1
ATOM 954 C CA . LEU A 1 120 ? -23.015 -5.979 3.509 1.00 84.31 120 LEU A CA 1
ATOM 955 C C . LEU A 1 120 ? -24.321 -6.773 3.746 1.00 84.31 120 LEU A C 1
ATOM 957 O O . LEU A 1 120 ? -24.790 -7.404 2.798 1.00 84.31 120 LEU A O 1
ATOM 961 N N . PRO A 1 121 ? -24.993 -6.711 4.923 1.00 85.44 121 PRO A N 1
ATOM 962 C CA . PRO A 1 121 ? -26.259 -7.426 5.142 1.00 85.44 121 PRO A CA 1
ATOM 963 C C . PRO A 1 121 ? -27.430 -6.886 4.311 1.00 85.44 121 PRO A C 1
ATOM 965 O O . PRO A 1 121 ? -28.468 -7.533 4.215 1.00 85.44 121 PRO A O 1
ATOM 968 N N . ARG A 1 122 ? -27.282 -5.688 3.729 1.00 85.88 122 ARG A N 1
ATOM 969 C CA . ARG A 1 122 ? -28.285 -5.053 2.862 1.00 85.88 122 ARG A CA 1
ATOM 970 C C . ARG A 1 122 ? -28.097 -5.398 1.383 1.00 85.88 122 ARG A C 1
ATOM 972 O O . ARG A 1 122 ? -28.925 -4.997 0.573 1.00 85.88 122 ARG A O 1
ATOM 979 N N . GLY A 1 123 ? -27.010 -6.087 1.025 1.00 84.38 123 GLY A N 1
ATOM 980 C CA . GLY A 1 123 ? -26.648 -6.379 -0.365 1.00 84.38 123 GLY A CA 1
ATOM 981 C C . GLY A 1 123 ? -26.256 -5.148 -1.193 1.00 84.38 123 GLY A C 1
ATOM 982 O O . GLY A 1 123 ? -26.043 -5.271 -2.398 1.00 84.38 123 GLY A O 1
ATOM 983 N N . ASP A 1 124 ? -26.138 -3.963 -0.581 1.00 87.06 124 ASP A N 1
ATOM 984 C CA . ASP A 1 124 ? -25.841 -2.716 -1.290 1.00 87.06 124 ASP A CA 1
ATOM 985 C C . ASP A 1 124 ? -24.329 -2.552 -1.500 1.00 87.06 124 ASP A C 1
ATOM 987 O O . ASP A 1 124 ? -23.648 -1.734 -0.874 1.00 87.06 124 ASP A O 1
ATOM 991 N N . LEU A 1 125 ? -23.805 -3.357 -2.428 1.00 84.19 125 LEU A N 1
ATOM 992 C CA . LEU A 1 125 ? -22.412 -3.312 -2.871 1.00 84.19 125 LEU A CA 1
ATOM 993 C C . LEU A 1 125 ? -22.013 -1.930 -3.411 1.00 84.19 125 LEU A C 1
ATOM 995 O O . LEU A 1 125 ? -20.846 -1.556 -3.317 1.00 84.19 125 LEU A O 1
ATOM 999 N N . ARG A 1 126 ? -22.960 -1.147 -3.948 1.00 86.12 126 ARG A N 1
ATOM 1000 C CA . ARG A 1 126 ? -22.681 0.194 -4.478 1.00 86.12 126 ARG A CA 1
ATOM 1001 C C . ARG A 1 126 ? -22.428 1.188 -3.348 1.00 86.12 126 ARG A C 1
ATOM 1003 O O . ARG A 1 126 ? -21.461 1.945 -3.428 1.00 86.12 126 ARG A O 1
ATOM 1010 N N . SER A 1 127 ? -23.249 1.173 -2.298 1.00 84.12 127 SER A N 1
ATOM 1011 C CA . SER A 1 127 ? -22.982 1.961 -1.092 1.00 84.12 127 SER A CA 1
ATOM 1012 C C . SER A 1 127 ? -21.716 1.485 -0.390 1.00 84.12 127 SER A C 1
ATOM 1014 O O . SER A 1 127 ? -20.890 2.328 -0.057 1.00 84.12 127 SER A O 1
ATOM 1016 N N . PHE A 1 128 ? -21.507 0.171 -0.243 1.00 85.19 128 PHE A N 1
ATOM 1017 C CA . PHE A 1 128 ? -20.280 -0.384 0.342 1.00 85.19 128 PHE A CA 1
ATOM 1018 C C . PHE A 1 128 ? -19.023 0.131 -0.376 1.00 85.19 128 PHE A C 1
ATOM 1020 O O . PHE A 1 128 ? -18.167 0.743 0.259 1.00 85.19 128 PHE A O 1
ATOM 1027 N N . LEU A 1 129 ? -18.941 -0.027 -1.705 1.00 83.50 129 LEU A N 1
ATOM 1028 C CA . LEU A 1 129 ? -17.799 0.437 -2.501 1.00 83.50 129 LEU A CA 1
ATOM 1029 C C . LEU A 1 129 ? -17.623 1.957 -2.435 1.00 83.50 129 LEU A C 1
ATOM 1031 O O . LEU A 1 129 ? -16.500 2.428 -2.286 1.00 83.50 129 LEU A O 1
ATOM 1035 N N . ARG A 1 130 ? -18.712 2.738 -2.484 1.00 85.44 130 ARG A N 1
ATOM 1036 C CA . ARG A 1 130 ? -18.629 4.197 -2.318 1.00 85.44 130 ARG A CA 1
ATOM 1037 C C . ARG A 1 130 ? -18.045 4.560 -0.951 1.00 85.44 130 ARG A C 1
ATOM 1039 O O . ARG A 1 130 ? -17.125 5.361 -0.882 1.00 85.44 130 ARG A O 1
ATOM 1046 N N . ASN A 1 131 ? -18.544 3.963 0.126 1.00 83.56 131 ASN A N 1
ATOM 1047 C CA . ASN A 1 131 ? -18.089 4.266 1.485 1.00 83.56 131 ASN A CA 1
ATOM 1048 C C . ASN A 1 131 ? -16.651 3.771 1.745 1.00 83.56 131 ASN A C 1
ATOM 1050 O O . ASN A 1 131 ? -15.965 4.328 2.597 1.00 83.56 131 ASN A O 1
ATOM 1054 N N . LEU A 1 132 ? -16.189 2.763 0.995 1.00 83.00 132 LEU A N 1
ATOM 1055 C CA . LEU A 1 132 ? -14.804 2.284 0.994 1.00 83.00 132 LEU A CA 1
ATOM 1056 C C . LEU A 1 132 ? -13.852 3.223 0.229 1.00 83.00 132 LEU A C 1
ATOM 1058 O O . LEU A 1 132 ? -12.716 3.397 0.647 1.00 83.00 132 LEU A O 1
ATOM 1062 N N . ILE A 1 133 ? -14.311 3.840 -0.866 1.00 81.94 133 ILE A N 1
ATOM 1063 C CA . ILE A 1 133 ? -13.546 4.848 -1.624 1.00 81.94 133 ILE A CA 1
ATOM 1064 C C . ILE A 1 133 ? -13.446 6.156 -0.824 1.00 81.94 133 ILE A C 1
ATOM 1066 O O . ILE A 1 133 ? -12.364 6.717 -0.680 1.00 81.94 133 ILE A O 1
ATOM 1070 N N . TYR A 1 134 ? -14.559 6.615 -0.246 1.00 81.75 134 TYR A N 1
ATOM 1071 C CA . TYR A 1 134 ? -14.623 7.796 0.623 1.00 81.75 134 TYR A CA 1
ATOM 1072 C C . TYR A 1 134 ? -14.417 7.411 2.099 1.00 81.75 134 TYR A C 1
ATOM 1074 O O . TYR A 1 134 ? -15.232 7.734 2.967 1.00 81.75 134 TYR A O 1
ATOM 1082 N N . PHE A 1 135 ? -13.339 6.670 2.376 1.00 82.31 135 PHE A N 1
ATOM 1083 C CA . PHE A 1 135 ? -13.016 6.156 3.713 1.00 82.31 135 PHE A CA 1
ATOM 1084 C C . PHE A 1 135 ? -12.643 7.269 4.704 1.00 82.31 135 PHE A C 1
ATOM 1086 O O . PHE A 1 135 ? -13.048 7.245 5.864 1.00 82.31 135 PHE A O 1
ATOM 1093 N N . GLU A 1 136 ? -11.902 8.268 4.224 1.00 76.88 136 GLU A N 1
ATOM 1094 C CA . GLU A 1 136 ? -11.388 9.406 5.000 1.00 76.88 136 GLU A CA 1
ATOM 1095 C C . GLU A 1 136 ? -12.496 10.394 5.413 1.00 76.88 136 GLU A C 1
ATOM 1097 O O . GLU A 1 136 ? -12.382 11.068 6.430 1.00 76.88 136 GLU A O 1
ATOM 1102 N N . GLU A 1 137 ? -13.616 10.413 4.682 1.00 80.50 137 GLU A N 1
ATOM 1103 C CA . GLU A 1 137 ? -14.807 11.220 4.989 1.00 80.50 137 GLU A CA 1
ATOM 1104 C C . GLU A 1 137 ? -15.757 10.545 6.002 1.00 80.50 137 GLU A C 1
ATOM 1106 O O . GLU A 1 137 ? -16.787 11.114 6.375 1.00 80.50 137 GLU A O 1
ATOM 1111 N N . GLN A 1 138 ? -15.468 9.312 6.442 1.00 84.12 138 GLN A N 1
ATOM 1112 C CA . GLN A 1 138 ? -16.348 8.601 7.369 1.00 84.12 138 GLN A CA 1
ATOM 1113 C C . GLN A 1 138 ? -16.275 9.195 8.788 1.00 84.12 138 GLN A C 1
ATOM 1115 O O . GLN A 1 138 ? -15.192 9.501 9.284 1.00 84.12 138 GLN A O 1
ATOM 1120 N N . PRO A 1 139 ? -17.411 9.301 9.505 1.00 82.50 139 PRO A N 1
ATOM 1121 C CA . PRO A 1 139 ? -17.446 9.926 10.823 1.00 82.50 139 PRO A CA 1
ATOM 1122 C C . PRO A 1 139 ? -16.654 9.118 11.856 1.00 82.50 139 PRO A C 1
ATOM 1124 O O . PRO A 1 139 ? -16.992 7.956 12.132 1.00 82.50 139 PRO A O 1
ATOM 1127 N N . GLU A 1 140 ? -15.658 9.766 12.468 1.00 83.81 140 GLU A N 1
ATOM 1128 C CA . GLU A 1 140 ? -14.772 9.163 13.465 1.00 83.81 140 GLU A CA 1
ATOM 1129 C C . GLU A 1 140 ? -15.565 8.503 14.616 1.00 83.81 140 GLU A C 1
ATOM 1131 O O . GLU A 1 140 ? -16.450 9.119 15.226 1.00 83.81 140 GLU A O 1
ATOM 1136 N N . PRO A 1 141 ? -15.293 7.227 14.938 1.00 82.25 141 PRO A N 1
ATOM 1137 C CA . PRO A 1 141 ? -15.910 6.552 16.066 1.00 82.25 141 PRO A CA 1
ATOM 1138 C C . PRO A 1 141 ? -15.262 6.981 17.390 1.00 82.25 141 PRO A C 1
ATOM 1140 O O . PRO A 1 141 ? -14.057 7.177 17.486 1.00 82.25 141 PRO A O 1
ATOM 1143 N N . LYS A 1 142 ? -16.054 7.012 18.470 1.00 80.44 142 LYS A N 1
ATOM 1144 C CA . LYS A 1 142 ? -15.579 7.349 19.831 1.00 80.44 142 LYS A CA 1
ATOM 1145 C C . LYS A 1 142 ? -14.523 6.383 20.406 1.00 80.44 142 LYS A C 1
ATOM 1147 O O . LYS A 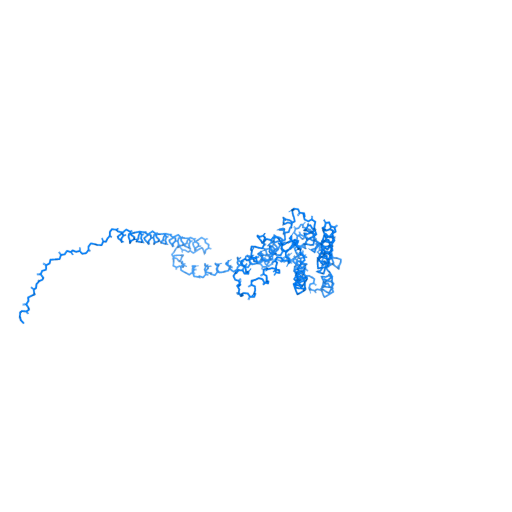1 142 ? -13.955 6.672 21.453 1.00 80.44 142 LYS A O 1
ATOM 1152 N N . ILE A 1 143 ? -14.333 5.216 19.788 1.00 83.00 143 ILE A N 1
ATOM 1153 C CA . ILE A 1 143 ? -13.494 4.104 20.257 1.00 83.00 143 ILE A CA 1
ATOM 1154 C C . ILE A 1 143 ? -12.788 3.513 19.031 1.00 83.00 143 ILE A C 1
ATOM 1156 O O . ILE A 1 143 ? -13.445 3.284 18.017 1.00 83.00 143 ILE A O 1
ATOM 1160 N N . ALA A 1 144 ? -11.480 3.255 19.122 1.00 82.75 144 ALA A N 1
ATOM 1161 C CA . ALA A 1 144 ? -10.687 2.681 18.027 1.00 82.75 144 ALA A CA 1
ATOM 1162 C C . ALA A 1 144 ? -10.853 1.161 17.858 1.00 82.75 144 ALA A C 1
ATOM 1164 O O . ALA A 1 144 ? -10.833 0.666 16.735 1.00 82.75 144 ALA A O 1
ATOM 1165 N N . CYS A 1 145 ? -11.045 0.428 18.958 1.00 86.50 145 CYS A N 1
ATOM 1166 C CA . CYS A 1 145 ? -11.209 -1.024 18.926 1.00 86.50 145 CYS A CA 1
ATOM 1167 C C . CYS A 1 145 ? -12.555 -1.433 18.274 1.00 86.50 145 CYS A C 1
ATOM 1169 O O . CYS A 1 145 ? -13.597 -0.847 18.617 1.00 86.50 145 CYS A O 1
ATOM 1171 N N . PRO A 1 146 ? -12.573 -2.437 17.371 1.00 87.50 146 PRO A N 1
ATOM 1172 C CA . PRO A 1 146 ? -13.803 -3.057 16.878 1.00 87.50 146 PRO A CA 1
ATOM 1173 C C . PRO A 1 146 ? -14.683 -3.618 18.011 1.00 87.50 146 PRO A C 1
ATOM 1175 O O . PRO A 1 146 ? -14.193 -3.943 19.089 1.00 87.50 146 PRO A O 1
ATOM 1178 N N . HIS A 1 147 ? -15.996 -3.725 17.795 1.00 87.31 147 HIS A N 1
ATOM 1179 C CA . HIS A 1 147 ? -16.925 -4.243 18.815 1.00 87.31 147 HIS A CA 1
ATOM 1180 C C . HIS A 1 147 ? -17.124 -5.758 18.742 1.00 87.31 147 HIS A C 1
ATOM 1182 O O . HIS A 1 147 ? -17.281 -6.400 19.779 1.00 87.31 147 HIS A O 1
ATOM 1188 N N . HIS A 1 148 ? -17.149 -6.345 17.545 1.00 88.56 148 HIS A N 1
ATOM 1189 C CA . HIS A 1 148 ? -17.345 -7.783 17.395 1.00 88.56 148 HIS A CA 1
ATOM 1190 C C . HIS A 1 148 ? -16.001 -8.520 17.367 1.00 88.56 148 HIS A C 1
ATOM 1192 O O . HIS A 1 148 ? -15.068 -8.127 16.667 1.00 88.56 148 HIS A O 1
ATOM 1198 N N . ILE A 1 149 ? -15.915 -9.645 18.083 1.00 89.06 149 ILE A N 1
ATOM 1199 C CA . ILE A 1 149 ? -14.708 -10.492 18.140 1.00 89.06 149 ILE A CA 1
ATOM 1200 C C . ILE A 1 149 ? -14.312 -10.983 16.736 1.00 89.06 149 ILE A C 1
ATOM 1202 O O . ILE A 1 149 ? -13.131 -11.023 16.399 1.00 89.06 149 ILE A O 1
ATOM 1206 N N . SER A 1 150 ? -15.292 -11.278 15.879 1.00 89.19 150 SER A N 1
ATOM 1207 C CA . SER A 1 150 ? -15.083 -11.590 14.460 1.00 89.19 150 SER A CA 1
ATOM 1208 C C . SER A 1 150 ? -14.378 -10.456 13.705 1.00 89.19 150 SER A C 1
ATOM 1210 O O . SER A 1 150 ? -13.465 -10.722 12.928 1.00 89.19 150 SER A O 1
ATOM 1212 N N . SER A 1 151 ? -14.743 -9.198 13.965 1.00 89.75 151 SER A N 1
ATOM 1213 C CA . SER A 1 151 ? -14.095 -8.017 13.383 1.00 89.75 151 SER A CA 1
ATOM 1214 C C . SER A 1 151 ? -12.671 -7.828 13.897 1.00 89.75 151 SER A C 1
ATOM 1216 O O . SER A 1 151 ? -11.804 -7.449 13.118 1.00 89.75 151 SER A O 1
ATOM 1218 N N . ILE A 1 152 ? -12.407 -8.118 15.176 1.00 90.94 152 ILE A N 1
ATOM 1219 C CA . ILE A 1 152 ? -11.055 -8.100 15.766 1.00 90.94 152 ILE A CA 1
ATOM 1220 C C . ILE A 1 152 ? -10.160 -9.124 15.052 1.00 90.94 152 ILE A C 1
ATOM 1222 O O . ILE A 1 152 ? -9.094 -8.767 14.554 1.00 90.94 152 ILE A O 1
ATOM 1226 N N . VAL A 1 153 ? -10.621 -10.375 14.923 1.00 91.38 153 VAL A N 1
ATOM 1227 C CA . VAL A 1 153 ? -9.882 -11.444 14.225 1.00 91.38 153 VAL A CA 1
ATOM 1228 C C . VAL A 1 153 ? -9.662 -11.101 12.748 1.00 91.38 153 VAL A C 1
ATOM 1230 O O . VAL A 1 153 ? -8.546 -11.244 12.251 1.00 91.38 153 VAL A O 1
ATOM 1233 N N . LEU A 1 154 ? -10.688 -10.592 12.056 1.00 90.19 154 LEU A N 1
ATOM 1234 C CA . LEU A 1 154 ? -10.576 -10.154 10.662 1.00 90.19 154 LEU A CA 1
ATOM 1235 C C . LEU A 1 154 ? -9.581 -8.995 10.504 1.00 90.19 154 LEU A C 1
ATOM 1237 O O . LEU A 1 154 ? -8.796 -8.991 9.562 1.00 90.19 154 LEU A O 1
ATOM 1241 N N . SER A 1 155 ? -9.580 -8.042 11.438 1.00 91.25 155 SER A N 1
ATOM 1242 C CA . SER A 1 155 ? -8.664 -6.897 11.433 1.00 91.25 155 SER A CA 1
ATOM 1243 C C . SER A 1 155 ? -7.214 -7.332 11.638 1.00 91.25 155 SER A C 1
ATOM 1245 O O . SER A 1 155 ? -6.338 -6.879 10.909 1.00 91.25 155 SER A O 1
ATOM 1247 N N . PHE A 1 156 ? -6.953 -8.264 12.561 1.00 93.56 156 PHE A N 1
ATOM 1248 C CA . PHE A 1 156 ? -5.621 -8.847 12.741 1.00 93.56 156 PHE A CA 1
ATOM 1249 C C . PHE A 1 156 ? -5.166 -9.651 11.517 1.00 93.56 156 PHE A C 1
ATOM 1251 O O . PHE A 1 156 ? -4.026 -9.495 11.085 1.00 93.56 156 PHE A O 1
ATOM 1258 N N . ALA A 1 157 ? -6.047 -10.455 10.913 1.00 92.69 157 ALA A N 1
ATOM 1259 C CA . ALA A 1 157 ? -5.738 -11.193 9.688 1.00 92.69 157 ALA A CA 1
ATOM 1260 C C . ALA A 1 157 ? -5.440 -10.251 8.506 1.00 92.69 157 ALA A C 1
ATOM 1262 O O . ALA A 1 157 ? -4.471 -10.458 7.775 1.00 92.69 157 ALA A O 1
ATOM 1263 N N . MET A 1 158 ? -6.229 -9.183 8.353 1.00 90.56 158 MET A N 1
ATOM 1264 C CA . MET A 1 158 ? -6.019 -8.148 7.341 1.00 90.56 158 MET A CA 1
ATOM 1265 C C . MET A 1 158 ? -4.697 -7.409 7.565 1.00 90.56 158 MET A C 1
ATOM 1267 O O . MET A 1 158 ? -3.909 -7.284 6.633 1.00 90.56 158 MET A O 1
ATOM 1271 N N . LEU A 1 159 ? -4.421 -6.964 8.794 1.00 91.31 159 LEU A N 1
ATOM 1272 C CA . LEU A 1 159 ? -3.185 -6.263 9.138 1.00 91.31 159 LEU A CA 1
ATOM 1273 C C . LEU A 1 159 ? -1.950 -7.151 8.923 1.00 91.31 159 LEU A C 1
ATOM 1275 O O . LEU A 1 159 ? -0.942 -6.667 8.415 1.00 91.31 159 LEU A O 1
ATOM 1279 N N . TYR A 1 160 ? -2.038 -8.451 9.221 1.00 92.69 160 TYR A N 1
ATOM 1280 C CA . TYR A 1 160 ? -0.976 -9.421 8.937 1.00 92.69 160 TYR A CA 1
ATOM 1281 C C . TYR A 1 160 ? -0.729 -9.593 7.429 1.00 92.69 160 TYR A C 1
ATOM 1283 O O . TYR A 1 160 ? 0.414 -9.522 6.977 1.00 92.69 160 TYR A O 1
ATOM 1291 N N . ALA A 1 161 ? -1.791 -9.763 6.634 1.00 91.25 161 ALA A N 1
ATOM 1292 C CA . ALA A 1 161 ? -1.691 -9.898 5.179 1.00 91.25 161 ALA A CA 1
ATOM 1293 C C . ALA A 1 161 ? -1.119 -8.630 4.515 1.00 91.25 161 ALA A C 1
ATOM 1295 O O . ALA A 1 161 ? -0.223 -8.719 3.679 1.00 91.25 161 ALA A O 1
ATOM 1296 N N . VAL A 1 162 ? -1.573 -7.450 4.946 1.00 87.94 162 VAL A N 1
ATOM 1297 C CA . VAL A 1 162 ? -1.062 -6.148 4.487 1.00 87.94 162 VAL A CA 1
ATOM 1298 C C . VAL A 1 162 ? 0.402 -5.951 4.890 1.00 87.94 162 VAL A C 1
ATOM 1300 O O . VAL A 1 162 ? 1.201 -5.473 4.088 1.00 87.94 162 VAL A O 1
ATOM 1303 N N . SER A 1 163 ? 0.788 -6.379 6.096 1.00 90.94 163 SER A N 1
ATOM 1304 C CA . SER A 1 163 ? 2.185 -6.339 6.548 1.00 90.94 163 SER A CA 1
ATOM 1305 C C . SER A 1 163 ? 3.092 -7.207 5.673 1.00 90.94 163 SER A C 1
ATOM 1307 O O . SER A 1 163 ? 4.177 -6.771 5.307 1.00 90.94 163 SER A O 1
ATOM 1309 N N . TRP A 1 164 ? 2.635 -8.390 5.252 1.00 92.62 164 TRP A N 1
ATOM 1310 C CA . TRP A 1 164 ? 3.343 -9.202 4.255 1.00 92.62 164 TRP A CA 1
ATOM 1311 C C . TRP A 1 164 ? 3.477 -8.501 2.902 1.00 92.62 164 TRP A C 1
ATOM 1313 O O . TRP A 1 164 ? 4.564 -8.492 2.327 1.00 92.62 164 TRP A O 1
ATOM 1323 N N . THR A 1 165 ? 2.401 -7.887 2.399 1.00 88.19 165 THR A N 1
ATOM 1324 C CA . THR A 1 165 ? 2.434 -7.130 1.138 1.00 88.19 165 THR A CA 1
ATOM 1325 C C . THR A 1 165 ? 3.465 -6.003 1.190 1.00 88.19 165 THR A C 1
ATOM 1327 O O . THR A 1 165 ? 4.261 -5.862 0.261 1.00 88.19 165 THR A O 1
ATOM 1330 N N . TYR A 1 166 ? 3.515 -5.243 2.287 1.00 86.38 166 TYR A N 1
ATOM 1331 C CA . TYR A 1 166 ? 4.524 -4.201 2.464 1.00 86.38 166 TYR A CA 1
ATOM 1332 C C . TYR A 1 166 ? 5.936 -4.759 2.652 1.00 86.38 166 TYR A C 1
ATOM 1334 O O . TYR A 1 166 ? 6.851 -4.239 2.023 1.00 86.38 166 TYR A O 1
ATOM 1342 N N . LEU A 1 167 ? 6.132 -5.828 3.431 1.00 91.31 167 LEU A N 1
ATOM 1343 C CA . LEU A 1 167 ? 7.440 -6.473 3.590 1.00 91.31 167 LEU A CA 1
ATOM 1344 C C . LEU A 1 167 ? 8.027 -6.891 2.232 1.00 91.31 167 LEU A C 1
ATOM 1346 O O . LEU A 1 167 ? 9.209 -6.658 1.986 1.00 91.31 167 LEU A O 1
ATOM 1350 N N . VAL A 1 168 ? 7.211 -7.438 1.329 1.00 89.94 168 VAL A N 1
ATOM 1351 C CA . VAL A 1 168 ? 7.623 -7.791 -0.040 1.00 89.94 168 VAL A CA 1
ATOM 1352 C C . VAL A 1 168 ? 7.933 -6.539 -0.869 1.00 89.94 168 VAL A C 1
ATOM 1354 O O . VAL A 1 168 ? 9.063 -6.380 -1.332 1.00 89.94 168 VAL A O 1
ATOM 1357 N N . LEU A 1 169 ? 6.970 -5.620 -1.013 1.00 87.44 169 LEU A N 1
ATOM 1358 C CA . LEU A 1 169 ? 7.105 -4.448 -1.890 1.00 87.44 169 LEU A CA 1
ATOM 1359 C C . LEU A 1 169 ? 8.206 -3.476 -1.441 1.00 87.44 169 LEU A C 1
ATOM 1361 O O . LEU A 1 169 ? 8.969 -2.993 -2.275 1.00 87.44 169 LEU A O 1
ATOM 1365 N N . PHE A 1 170 ? 8.328 -3.200 -0.139 1.00 88.69 170 PHE A N 1
ATOM 1366 C CA . PHE A 1 170 ? 9.369 -2.308 0.378 1.00 88.69 170 PHE A CA 1
ATOM 1367 C C . PHE A 1 170 ? 10.750 -2.958 0.433 1.00 88.69 170 PHE A C 1
ATOM 1369 O O . PHE A 1 170 ? 11.730 -2.230 0.309 1.00 88.69 170 PHE A O 1
ATOM 1376 N N . SER A 1 171 ? 10.871 -4.287 0.573 1.00 90.44 171 SER A N 1
ATOM 1377 C CA . SER A 1 171 ? 12.192 -4.931 0.454 1.00 90.44 171 SER A CA 1
ATOM 1378 C C . SER A 1 171 ? 12.759 -4.726 -0.947 1.00 90.44 171 SER A C 1
ATOM 1380 O O . SER A 1 171 ? 13.910 -4.324 -1.103 1.00 90.44 171 SER A O 1
ATOM 1382 N N . GLU A 1 172 ? 11.919 -4.942 -1.960 1.00 88.62 172 GLU A N 1
ATOM 1383 C CA . GLU A 1 172 ? 12.275 -4.737 -3.361 1.00 88.62 172 GLU A CA 1
ATOM 1384 C C . GLU A 1 172 ? 12.558 -3.254 -3.657 1.00 88.62 172 GLU A C 1
ATOM 1386 O O . GLU A 1 172 ? 13.599 -2.914 -4.217 1.00 88.62 172 GLU A O 1
ATOM 1391 N N . ALA A 1 173 ? 11.698 -2.345 -3.187 1.00 86.75 173 ALA A N 1
ATOM 1392 C CA . ALA A 1 173 ? 11.875 -0.914 -3.415 1.00 86.75 173 ALA A CA 1
ATOM 1393 C C . ALA A 1 173 ? 13.102 -0.316 -2.710 1.00 86.75 173 ALA A C 1
ATOM 1395 O O . ALA A 1 173 ? 13.760 0.549 -3.284 1.00 86.75 173 ALA A O 1
ATOM 1396 N N . LEU A 1 174 ? 13.441 -0.762 -1.495 1.00 86.75 174 LEU A N 1
ATOM 1397 C CA . LEU A 1 174 ? 14.650 -0.311 -0.797 1.00 86.75 174 LEU A CA 1
ATOM 1398 C C . LEU A 1 174 ? 15.922 -0.833 -1.466 1.00 86.75 174 LEU A C 1
ATOM 1400 O O . LEU A 1 174 ? 16.897 -0.089 -1.573 1.00 86.75 174 LEU A O 1
ATOM 1404 N N . PHE A 1 175 ? 15.911 -2.082 -1.939 1.00 85.75 175 PHE A N 1
ATOM 1405 C CA . PHE A 1 175 ? 17.031 -2.636 -2.693 1.00 85.75 175 PHE A CA 1
ATOM 1406 C C . PHE A 1 175 ? 17.243 -1.876 -4.007 1.00 85.75 175 PHE A C 1
ATOM 1408 O O . PHE A 1 175 ? 18.359 -1.438 -4.288 1.00 85.75 175 PHE A O 1
ATOM 1415 N N . PHE A 1 176 ? 16.163 -1.635 -4.759 1.00 81.19 176 PHE A N 1
ATOM 1416 C CA . PHE A 1 176 ? 16.207 -0.829 -5.975 1.00 81.19 176 PHE A CA 1
ATOM 1417 C C . PHE A 1 176 ? 16.678 0.608 -5.706 1.00 81.19 176 PHE A C 1
ATOM 1419 O O . PHE A 1 176 ? 17.555 1.106 -6.408 1.00 81.19 176 PHE A O 1
ATOM 1426 N N . LEU A 1 177 ? 16.146 1.270 -4.671 1.00 80.94 177 LEU A N 1
ATOM 1427 C CA . LEU A 1 177 ? 16.535 2.634 -4.307 1.00 80.94 177 LEU A CA 1
ATOM 1428 C C . LEU A 1 177 ? 18.038 2.715 -4.022 1.00 80.94 177 LEU A C 1
ATOM 1430 O O . LEU A 1 177 ? 18.718 3.592 -4.554 1.00 80.94 177 LEU A O 1
ATOM 1434 N N . ALA A 1 178 ? 18.569 1.781 -3.234 1.00 82.06 178 ALA A N 1
ATOM 1435 C CA . ALA A 1 178 ? 19.989 1.741 -2.917 1.00 82.06 178 ALA A CA 1
ATOM 1436 C C . ALA A 1 178 ? 20.857 1.455 -4.157 1.00 82.06 178 ALA A C 1
ATOM 1438 O O . ALA A 1 178 ? 21.843 2.161 -4.375 1.00 82.06 178 ALA A O 1
ATOM 1439 N N . TRP A 1 179 ? 20.455 0.510 -5.017 1.00 80.88 179 TRP A N 1
ATOM 1440 C CA . TRP A 1 179 ? 21.111 0.269 -6.307 1.00 80.88 179 TRP A CA 1
ATOM 1441 C C . TRP A 1 179 ? 21.120 1.530 -7.189 1.00 80.88 179 TRP A C 1
ATOM 1443 O O . TRP A 1 179 ? 22.174 1.917 -7.692 1.00 80.88 179 TRP A O 1
ATOM 1453 N N . SER A 1 180 ? 19.986 2.233 -7.293 1.00 77.06 180 SER A N 1
ATOM 1454 C CA . SER A 1 180 ? 19.846 3.473 -8.075 1.00 77.06 180 SER A CA 1
ATOM 1455 C C . SER A 1 180 ? 20.696 4.632 -7.533 1.00 77.06 180 SER A C 1
ATOM 1457 O O . SER A 1 180 ? 21.142 5.487 -8.294 1.00 77.06 180 SER A O 1
ATOM 1459 N N . ALA A 1 181 ? 20.995 4.623 -6.230 1.00 80.69 181 ALA A N 1
ATOM 1460 C CA . ALA A 1 181 ? 21.921 5.546 -5.575 1.00 80.69 181 ALA A CA 1
ATOM 1461 C C . ALA A 1 181 ? 23.406 5.144 -5.739 1.00 80.69 181 ALA A C 1
ATOM 1463 O O . ALA A 1 181 ? 24.282 5.751 -5.122 1.00 80.69 181 ALA A O 1
ATOM 1464 N N . GLY A 1 182 ? 23.706 4.110 -6.535 1.00 77.94 182 GLY A N 1
ATOM 1465 C CA . GLY A 1 182 ? 25.054 3.577 -6.749 1.00 77.94 182 GLY A CA 1
ATOM 1466 C C . GLY A 1 182 ? 25.559 2.655 -5.632 1.00 77.94 182 GLY A C 1
ATOM 1467 O O . GLY A 1 182 ? 26.721 2.244 -5.651 1.00 77.94 182 GLY A O 1
ATOM 1468 N N . VAL A 1 183 ? 24.715 2.300 -4.657 1.00 79.19 183 VAL A N 1
ATOM 1469 C CA . VAL A 1 183 ? 25.075 1.408 -3.549 1.00 79.19 183 VAL A CA 1
ATOM 1470 C C . VAL A 1 183 ? 24.835 -0.042 -3.965 1.00 79.19 183 VAL A C 1
ATOM 1472 O O . VAL A 1 183 ? 23.717 -0.552 -3.937 1.00 79.19 183 VAL A O 1
ATOM 1475 N N . ASN A 1 184 ? 25.911 -0.740 -4.325 1.00 70.69 184 ASN A N 1
ATOM 1476 C CA . ASN A 1 184 ? 25.870 -2.158 -4.682 1.00 70.69 184 ASN A CA 1
ATOM 1477 C C . ASN A 1 184 ? 25.669 -3.048 -3.436 1.00 70.69 184 ASN A C 1
ATOM 1479 O O . ASN A 1 184 ? 26.632 -3.586 -2.882 1.00 70.69 184 ASN A O 1
ATOM 1483 N N . LEU A 1 185 ? 24.417 -3.215 -2.990 1.00 71.56 185 LEU A N 1
ATOM 1484 C CA . LEU A 1 185 ? 24.067 -4.228 -1.991 1.00 71.56 185 LEU A CA 1
ATOM 1485 C C . LEU A 1 185 ? 24.202 -5.631 -2.590 1.00 71.56 185 LEU A C 1
ATOM 1487 O O . LEU A 1 185 ? 23.320 -6.135 -3.279 1.00 71.56 185 LEU A O 1
ATOM 1491 N N . VAL A 1 186 ? 25.305 -6.299 -2.264 1.00 76.25 186 VAL A N 1
ATOM 1492 C CA . VAL A 1 186 ? 25.449 -7.739 -2.496 1.00 76.25 186 VAL A CA 1
ATOM 1493 C C . VAL A 1 186 ? 24.469 -8.475 -1.580 1.00 76.25 186 VAL A C 1
ATOM 1495 O O . VAL A 1 186 ? 24.518 -8.298 -0.360 1.00 76.25 186 VAL A O 1
ATOM 1498 N N . VAL A 1 187 ? 23.594 -9.313 -2.140 1.00 77.75 187 VAL A N 1
ATOM 1499 C CA . VAL A 1 187 ? 22.694 -10.157 -1.342 1.00 77.75 187 VAL A CA 1
ATOM 1500 C C . VAL A 1 187 ? 23.534 -11.180 -0.567 1.00 77.75 187 VAL A C 1
ATOM 1502 O O . VAL A 1 187 ? 24.264 -11.981 -1.144 1.00 77.75 187 VAL A O 1
ATOM 1505 N N . ARG A 1 188 ? 23.463 -11.087 0.761 1.00 80.19 188 ARG A N 1
ATOM 1506 C CA . ARG A 1 188 ? 24.136 -11.925 1.766 1.00 80.19 188 ARG A CA 1
ATOM 1507 C C . ARG A 1 188 ? 23.150 -12.177 2.902 1.00 80.19 188 ARG A C 1
ATOM 1509 O O . ARG A 1 188 ? 22.212 -11.395 3.049 1.00 80.19 188 ARG A O 1
ATOM 1516 N N . GLU A 1 189 ? 23.395 -13.187 3.731 1.00 75.06 189 GLU A N 1
ATOM 1517 C CA . GLU A 1 189 ? 22.530 -13.548 4.871 1.00 75.06 189 GLU A CA 1
ATOM 1518 C C . GLU A 1 189 ? 22.159 -12.338 5.750 1.00 75.06 189 GLU A C 1
ATOM 1520 O O . GLU A 1 189 ? 20.977 -12.112 6.008 1.00 75.06 189 GLU A O 1
ATOM 1525 N N . ASP A 1 190 ? 23.138 -11.492 6.094 1.00 76.88 190 ASP A N 1
ATOM 1526 C CA . ASP A 1 190 ? 22.921 -10.257 6.865 1.00 76.88 190 ASP A CA 1
ATOM 1527 C C . ASP A 1 190 ? 21.906 -9.315 6.188 1.00 76.88 190 ASP A C 1
ATOM 1529 O O . ASP A 1 190 ? 20.965 -8.820 6.810 1.00 76.88 190 ASP A O 1
ATOM 1533 N N . ASN A 1 191 ? 22.056 -9.098 4.878 1.00 79.56 191 ASN A N 1
ATOM 1534 C CA . ASN A 1 191 ? 21.203 -8.197 4.102 1.00 79.56 191 ASN A CA 1
ATOM 1535 C C . ASN A 1 191 ? 19.795 -8.778 3.887 1.00 79.56 191 ASN A C 1
ATOM 1537 O O . ASN A 1 191 ? 18.828 -8.018 3.838 1.00 79.56 191 ASN A O 1
ATOM 1541 N N . VAL A 1 192 ? 19.661 -10.109 3.828 1.00 85.25 192 VAL A N 1
ATOM 1542 C CA . VAL A 1 192 ? 18.365 -10.810 3.760 1.00 85.25 192 VAL A CA 1
ATOM 1543 C C . VAL A 1 192 ? 17.552 -10.637 5.054 1.00 85.25 192 VAL A C 1
ATOM 1545 O O . VAL A 1 192 ? 16.325 -10.697 5.009 1.00 85.25 192 VAL A O 1
ATOM 1548 N N . LEU A 1 193 ? 18.195 -10.348 6.192 1.00 85.44 193 LEU A N 1
ATOM 1549 C CA . LEU A 1 193 ? 17.526 -9.948 7.438 1.00 85.44 193 LEU A CA 1
ATOM 1550 C C . LEU A 1 193 ? 17.303 -8.426 7.536 1.00 85.44 193 LEU A C 1
ATOM 1552 O O . LEU A 1 193 ? 16.229 -7.981 7.953 1.00 85.44 193 LEU A O 1
ATOM 1556 N N . ILE A 1 194 ? 18.304 -7.618 7.175 1.00 87.38 194 ILE A N 1
ATOM 1557 C CA . ILE A 1 194 ? 18.269 -6.160 7.372 1.00 87.38 194 ILE A CA 1
ATOM 1558 C C . ILE A 1 194 ? 17.261 -5.487 6.434 1.00 87.38 194 ILE A C 1
ATOM 1560 O O . ILE A 1 194 ? 16.436 -4.705 6.907 1.00 87.38 194 ILE A O 1
ATOM 1564 N N . VAL A 1 195 ? 17.283 -5.798 5.131 1.00 89.31 195 VAL A N 1
ATOM 1565 C CA . VAL A 1 195 ? 16.416 -5.130 4.141 1.00 89.31 195 VAL A CA 1
ATOM 1566 C C . VAL A 1 195 ? 14.924 -5.284 4.493 1.00 89.31 195 VAL A C 1
ATOM 1568 O O . VAL A 1 195 ? 14.248 -4.256 4.563 1.00 89.31 195 VAL A O 1
ATOM 1571 N N . PRO A 1 196 ? 14.400 -6.480 4.842 1.00 90.56 196 PRO A N 1
ATOM 1572 C CA . PRO A 1 196 ? 12.991 -6.635 5.223 1.00 90.56 196 PRO A CA 1
ATOM 1573 C C . PRO A 1 196 ? 12.641 -5.989 6.569 1.00 90.56 196 PRO A C 1
ATOM 1575 O O . PRO A 1 196 ? 11.511 -5.544 6.774 1.00 90.56 196 PRO A O 1
ATOM 1578 N N . THR A 1 197 ? 13.609 -5.896 7.486 1.00 91.12 197 THR A N 1
ATOM 1579 C CA . THR A 1 197 ? 13.422 -5.211 8.773 1.00 91.12 197 THR A CA 1
ATOM 1580 C C . THR A 1 197 ? 13.248 -3.704 8.565 1.00 91.12 197 THR A C 1
ATOM 1582 O O . THR A 1 197 ? 12.313 -3.113 9.104 1.00 91.12 197 THR A O 1
ATOM 1585 N N . VAL A 1 198 ? 14.091 -3.080 7.731 1.00 89.75 198 VAL A N 1
ATOM 1586 C CA . VAL A 1 198 ? 13.961 -1.657 7.365 1.00 89.75 198 VAL A CA 1
ATOM 1587 C C . VAL A 1 198 ? 12.699 -1.420 6.526 1.00 89.75 198 VAL A C 1
ATOM 1589 O O . VAL A 1 198 ? 11.983 -0.448 6.765 1.00 89.75 198 VAL A O 1
ATOM 1592 N N . ALA A 1 199 ? 12.372 -2.339 5.611 1.00 89.31 199 ALA A N 1
ATOM 1593 C CA . ALA A 1 199 ? 11.150 -2.305 4.810 1.00 89.31 199 ALA A CA 1
ATOM 1594 C C . ALA A 1 199 ? 9.886 -2.229 5.675 1.00 89.31 199 ALA A C 1
ATOM 1596 O O . ALA A 1 199 ? 9.001 -1.427 5.392 1.00 89.31 199 ALA A O 1
ATOM 1597 N N . MET A 1 200 ? 9.821 -3.013 6.758 1.00 91.50 200 MET A N 1
ATOM 1598 C CA . MET A 1 200 ? 8.702 -2.982 7.705 1.00 91.50 200 MET A CA 1
ATOM 1599 C C . MET A 1 200 ? 8.743 -1.809 8.684 1.00 91.50 200 MET A C 1
ATOM 1601 O O . MET A 1 200 ? 7.687 -1.363 9.135 1.00 91.50 200 MET A O 1
ATOM 1605 N N . ALA A 1 201 ? 9.924 -1.268 8.993 1.00 90.56 201 ALA A N 1
ATOM 1606 C CA . ALA A 1 201 ? 10.050 -0.114 9.878 1.00 90.56 201 ALA A CA 1
ATOM 1607 C C . ALA A 1 201 ? 9.338 1.136 9.326 1.00 90.56 201 ALA A C 1
ATOM 1609 O O . ALA A 1 201 ? 8.826 1.927 10.115 1.00 90.56 201 ALA A O 1
ATOM 1610 N N . ILE A 1 202 ? 9.249 1.304 8.000 1.00 87.75 202 ILE A N 1
ATOM 1611 C CA . ILE A 1 202 ? 8.564 2.438 7.349 1.00 87.75 202 ILE A CA 1
ATOM 1612 C C . ILE A 1 202 ? 7.042 2.437 7.630 1.00 87.75 202 ILE A C 1
ATOM 1614 O O . ILE A 1 202 ? 6.582 3.338 8.339 1.00 87.75 202 ILE A O 1
ATOM 1618 N N . PRO A 1 203 ? 6.237 1.450 7.174 1.00 88.56 203 PRO A N 1
ATOM 1619 C CA . PRO A 1 203 ? 4.798 1.411 7.449 1.00 88.56 203 PRO A CA 1
ATOM 1620 C C . PRO A 1 203 ? 4.497 1.281 8.948 1.00 88.56 203 PRO A C 1
ATOM 1622 O O . PRO A 1 203 ? 3.518 1.850 9.434 1.00 88.56 203 PRO A O 1
ATOM 1625 N N . PHE A 1 204 ? 5.352 0.594 9.712 1.00 89.81 204 PHE A N 1
ATOM 1626 C CA . PHE A 1 204 ? 5.192 0.509 11.161 1.00 89.81 204 PHE A CA 1
ATOM 1627 C C . PHE A 1 204 ? 5.386 1.869 11.849 1.00 89.81 204 PHE A C 1
ATOM 1629 O O . PHE A 1 204 ? 4.605 2.217 12.732 1.00 89.81 204 PHE A O 1
ATOM 1636 N N . SER A 1 205 ? 6.353 2.684 11.409 1.00 91.06 205 SER A N 1
ATOM 1637 C CA . SER A 1 205 ? 6.543 4.046 11.933 1.00 91.06 205 SER A CA 1
ATOM 1638 C C . SER A 1 205 ? 5.336 4.936 11.647 1.00 91.06 205 SER A C 1
ATOM 1640 O O . SER A 1 205 ? 4.901 5.654 12.544 1.00 91.06 205 SER A O 1
ATOM 1642 N N . ALA A 1 206 ? 4.732 4.826 10.457 1.00 89.62 206 ALA A N 1
ATOM 1643 C CA . ALA A 1 206 ? 3.472 5.503 10.140 1.00 89.62 206 ALA A CA 1
ATOM 1644 C C . ALA A 1 206 ? 2.358 5.100 11.125 1.00 89.62 206 ALA A C 1
ATOM 1646 O O . ALA A 1 206 ? 1.661 5.958 11.667 1.00 89.62 206 ALA A O 1
ATOM 1647 N N . ARG A 1 207 ? 2.237 3.802 11.444 1.00 90.88 207 ARG A N 1
ATOM 1648 C CA . ARG A 1 207 ? 1.247 3.324 12.421 1.00 90.88 207 ARG A CA 1
ATOM 1649 C C . ARG A 1 207 ? 1.515 3.836 13.839 1.00 90.88 207 ARG A C 1
ATOM 1651 O O . ARG A 1 207 ? 0.588 4.216 14.548 1.00 90.88 207 ARG A O 1
ATOM 1658 N N . VAL A 1 208 ? 2.780 3.890 14.252 1.00 91.06 208 VAL A N 1
ATOM 1659 C CA . VAL A 1 208 ? 3.172 4.421 15.566 1.00 91.06 208 VAL A CA 1
ATOM 1660 C C . VAL A 1 208 ? 2.905 5.928 15.661 1.00 91.06 208 VAL A C 1
ATOM 1662 O O . VAL A 1 208 ? 2.380 6.386 16.676 1.00 91.06 208 VAL A O 1
ATOM 1665 N N . MET A 1 209 ? 3.174 6.697 14.601 1.00 90.75 209 MET A N 1
ATOM 1666 C CA . MET A 1 209 ? 2.794 8.114 14.509 1.00 90.75 209 MET A CA 1
ATOM 1667 C C . MET A 1 209 ? 1.273 8.306 14.639 1.00 90.75 209 MET A C 1
ATOM 1669 O O . MET A 1 209 ? 0.836 9.201 15.372 1.00 90.75 209 MET A O 1
ATOM 1673 N N . ALA A 1 210 ? 0.472 7.411 14.042 1.00 89.06 210 ALA A N 1
ATOM 1674 C CA . ALA A 1 210 ? -0.982 7.392 14.205 1.00 89.06 210 ALA A CA 1
ATOM 1675 C C . ALA A 1 210 ? -1.391 7.213 15.678 1.00 89.06 210 ALA A C 1
ATOM 1677 O O . ALA A 1 210 ? -2.206 7.987 16.183 1.00 89.06 210 ALA A O 1
ATOM 1678 N N . TYR A 1 211 ? -0.798 6.254 16.406 1.00 90.19 211 TYR A N 1
ATOM 1679 C CA . TYR A 1 211 ? -1.098 6.025 17.830 1.00 90.19 211 TYR A CA 1
ATOM 1680 C C . TYR A 1 211 ? -0.857 7.271 18.701 1.00 90.19 211 TYR A C 1
ATOM 1682 O O . TYR A 1 211 ? -1.618 7.522 19.640 1.00 90.19 211 TYR A O 1
ATOM 1690 N N . PHE A 1 212 ? 0.165 8.069 18.372 1.00 89.62 212 PHE A N 1
ATOM 1691 C CA . PHE A 1 212 ? 0.459 9.353 19.020 1.00 89.62 212 PHE A CA 1
ATOM 1692 C C . PHE A 1 212 ? -0.370 10.534 18.486 1.00 89.62 212 PHE A C 1
ATOM 1694 O O . PHE A 1 212 ? -0.247 11.640 19.012 1.00 89.62 212 PHE A O 1
ATOM 1701 N N . ARG A 1 213 ? -1.237 10.311 17.488 1.00 86.62 213 ARG A N 1
ATOM 1702 C CA . ARG A 1 213 ? -2.046 11.329 16.791 1.00 86.62 213 ARG A CA 1
ATOM 1703 C C . ARG A 1 213 ? -1.192 12.451 16.194 1.00 86.62 213 ARG A C 1
ATOM 1705 O O . ARG A 1 213 ? -1.542 13.627 16.276 1.00 86.62 213 ARG A O 1
ATOM 1712 N N . TYR A 1 214 ? -0.048 12.087 15.620 1.00 89.06 214 TYR A N 1
ATOM 1713 C CA . TYR A 1 214 ? 0.860 13.041 14.993 1.00 89.06 214 TYR A CA 1
ATOM 1714 C C . TYR A 1 214 ? 0.225 13.626 13.711 1.00 89.06 214 TYR A C 1
ATOM 1716 O O . TYR A 1 214 ? -0.273 12.852 12.889 1.00 89.06 214 TYR A O 1
ATOM 1724 N N . PRO A 1 215 ? 0.216 14.958 13.502 1.00 86.12 215 PRO A N 1
ATOM 1725 C CA . PRO A 1 215 ? -0.575 15.577 12.432 1.00 86.12 215 PRO A CA 1
ATOM 1726 C C . PRO A 1 215 ? -0.129 15.172 11.020 1.00 86.12 215 PRO A C 1
ATOM 1728 O O . PRO A 1 215 ? -0.975 14.938 10.168 1.00 86.12 215 PRO A O 1
ATOM 1731 N N . TYR A 1 216 ? 1.176 14.997 10.789 1.00 86.25 216 TYR A N 1
ATOM 1732 C CA . TYR A 1 216 ? 1.734 14.652 9.471 1.00 86.25 216 TYR A CA 1
ATOM 1733 C C . TYR A 1 216 ? 1.770 13.134 9.195 1.00 86.25 216 TYR A C 1
ATOM 1735 O O . TYR A 1 216 ? 2.531 12.661 8.352 1.00 86.25 216 TYR A O 1
ATOM 1743 N N . THR A 1 217 ? 0.981 12.335 9.927 1.00 86.56 217 THR A N 1
ATOM 1744 C CA . THR A 1 217 ? 0.955 10.870 9.746 1.00 86.56 217 THR A CA 1
ATOM 1745 C C . THR A 1 217 ? 0.452 10.478 8.354 1.00 86.56 217 THR A C 1
ATOM 1747 O O . THR A 1 217 ? 0.984 9.543 7.758 1.00 86.56 217 THR A O 1
ATOM 1750 N N . GLN A 1 218 ? -0.546 11.194 7.825 1.00 85.19 218 GLN A N 1
ATOM 1751 C CA . GLN A 1 218 ? -1.078 10.956 6.479 1.00 85.19 218 GLN A CA 1
ATOM 1752 C C . GLN A 1 218 ? -0.025 11.280 5.410 1.00 85.19 218 GLN A C 1
ATOM 1754 O O . GLN A 1 218 ? 0.241 10.438 4.560 1.00 85.19 218 GLN A O 1
ATOM 1759 N N . ASP A 1 219 ? 0.654 12.427 5.513 1.00 85.88 219 ASP A N 1
ATOM 1760 C CA . ASP A 1 219 ? 1.712 12.829 4.572 1.00 85.88 219 ASP A CA 1
ATOM 1761 C C . ASP A 1 219 ? 2.864 11.810 4.532 1.00 85.88 219 ASP A C 1
ATOM 1763 O O . ASP A 1 219 ? 3.381 11.471 3.468 1.00 85.88 219 ASP A O 1
ATOM 1767 N N . PHE A 1 220 ? 3.240 11.264 5.695 1.00 85.06 220 PHE A N 1
ATOM 1768 C CA . PHE A 1 220 ? 4.242 10.202 5.783 1.00 85.06 220 PHE A CA 1
ATOM 1769 C C . PHE A 1 220 ? 3.734 8.863 5.212 1.00 85.06 220 PHE A C 1
ATOM 1771 O O . PHE A 1 220 ? 4.491 8.142 4.562 1.00 85.06 220 PHE A O 1
ATOM 1778 N N . ALA A 1 221 ? 2.456 8.521 5.402 1.00 84.81 221 ALA A N 1
ATOM 1779 C CA . ALA A 1 221 ? 1.856 7.315 4.827 1.00 84.81 221 ALA A CA 1
ATOM 1780 C C . ALA A 1 221 ? 1.646 7.411 3.301 1.00 84.81 221 ALA A C 1
ATOM 1782 O O . ALA A 1 221 ? 1.663 6.391 2.604 1.00 84.81 221 ALA A O 1
ATOM 1783 N N . ASP A 1 222 ? 1.509 8.622 2.766 1.00 85.31 222 ASP A N 1
ATOM 1784 C CA . ASP A 1 222 ? 1.344 8.908 1.337 1.00 85.31 222 ASP A CA 1
ATOM 1785 C C . ASP A 1 222 ? 2.644 8.796 0.527 1.00 85.31 222 ASP A C 1
ATOM 1787 O O . ASP A 1 222 ? 2.613 8.730 -0.704 1.00 85.31 222 ASP A O 1
ATOM 1791 N N . PHE A 1 223 ? 3.786 8.641 1.200 1.00 83.31 223 PHE A N 1
ATOM 1792 C CA . PHE A 1 223 ? 5.022 8.180 0.571 1.00 83.31 223 PHE A CA 1
ATOM 1793 C C . PHE A 1 223 ? 4.878 6.763 -0.020 1.00 83.31 223 PHE A C 1
ATOM 1795 O O . PHE A 1 223 ? 5.442 6.469 -1.076 1.00 83.31 223 PHE A O 1
ATOM 1802 N N . MET A 1 224 ? 4.101 5.876 0.620 1.00 84.44 224 MET A N 1
ATOM 1803 C CA . MET A 1 224 ? 4.076 4.450 0.261 1.00 84.44 224 MET A CA 1
ATOM 1804 C C . MET A 1 224 ? 3.511 4.157 -1.144 1.00 84.44 224 MET A C 1
ATOM 1806 O O . MET A 1 224 ? 4.162 3.414 -1.883 1.00 84.44 224 MET A O 1
ATOM 1810 N N . PRO A 1 225 ? 2.372 4.741 -1.581 1.00 83.12 225 PRO A N 1
ATOM 1811 C CA . PRO A 1 225 ? 1.882 4.579 -2.951 1.00 83.12 225 PRO A CA 1
ATOM 1812 C C . PRO A 1 225 ? 2.867 5.117 -3.996 1.00 83.12 225 PRO A C 1
ATOM 1814 O O . PRO A 1 225 ? 3.000 4.524 -5.064 1.00 83.12 225 PRO A O 1
ATOM 1817 N N . GLY A 1 226 ? 3.595 6.197 -3.682 1.00 82.56 226 GLY A N 1
ATOM 1818 C CA . GLY A 1 226 ? 4.625 6.758 -4.560 1.00 82.56 226 GLY A CA 1
ATOM 1819 C C . GLY A 1 226 ? 5.788 5.792 -4.797 1.00 82.56 226 GLY A C 1
ATOM 1820 O O . GLY A 1 226 ? 6.187 5.578 -5.939 1.00 82.56 226 GLY A O 1
ATOM 1821 N N . VAL A 1 227 ? 6.281 5.144 -3.737 1.00 81.94 227 VAL A N 1
ATOM 1822 C CA . VAL A 1 227 ? 7.346 4.128 -3.825 1.00 81.94 227 VAL A CA 1
ATOM 1823 C C . VAL A 1 227 ? 6.917 2.930 -4.679 1.00 81.94 227 VAL A C 1
ATOM 1825 O O . VAL A 1 227 ? 7.656 2.515 -5.572 1.00 81.94 227 VAL A O 1
ATOM 1828 N N . VAL A 1 228 ? 5.707 2.403 -4.456 1.00 81.81 228 VAL A N 1
ATOM 1829 C CA . VAL A 1 228 ? 5.162 1.282 -5.246 1.00 81.81 228 VAL A CA 1
ATOM 1830 C C . VAL A 1 228 ? 4.980 1.676 -6.717 1.00 81.81 228 VAL A C 1
ATOM 1832 O O . VAL A 1 228 ? 5.291 0.888 -7.608 1.00 81.81 228 VAL A O 1
ATOM 1835 N N . PHE A 1 229 ? 4.537 2.905 -6.992 1.00 82.00 229 PHE A N 1
ATOM 1836 C CA . PHE A 1 229 ? 4.375 3.414 -8.354 1.00 82.00 229 PHE A CA 1
ATOM 1837 C C . PHE A 1 229 ? 5.710 3.541 -9.107 1.00 82.00 229 PHE A C 1
ATOM 1839 O O . PHE A 1 229 ? 5.805 3.104 -10.254 1.00 82.00 229 PHE A O 1
ATOM 1846 N N . VAL A 1 230 ? 6.760 4.062 -8.459 1.00 81.19 230 VAL A N 1
ATOM 1847 C CA . VAL A 1 230 ? 8.115 4.110 -9.040 1.00 81.19 230 VAL A CA 1
ATOM 1848 C C . VAL A 1 230 ? 8.620 2.700 -9.352 1.00 81.19 230 VAL A C 1
ATOM 1850 O O . VAL A 1 230 ? 9.107 2.463 -10.456 1.00 81.19 230 VAL A O 1
ATOM 1853 N N . LEU A 1 231 ? 8.441 1.748 -8.430 1.00 81.56 231 LEU A N 1
ATOM 1854 C CA . LEU A 1 231 ? 8.836 0.352 -8.631 1.00 81.56 231 LEU A CA 1
ATOM 1855 C C . LEU A 1 231 ? 8.112 -0.292 -9.824 1.00 81.56 231 LEU A C 1
ATOM 1857 O O . LEU A 1 231 ? 8.748 -0.987 -10.612 1.00 81.56 231 LEU A O 1
ATOM 1861 N N . LEU A 1 232 ? 6.812 -0.030 -10.005 1.00 80.81 232 LEU A N 1
ATOM 1862 C CA . LEU A 1 232 ? 6.054 -0.522 -11.163 1.00 80.81 232 LEU A CA 1
ATOM 1863 C C . LEU A 1 232 ? 6.555 0.057 -12.491 1.00 80.81 232 LEU A C 1
ATOM 1865 O O . LEU A 1 232 ? 6.673 -0.689 -13.464 1.00 80.81 232 LEU A O 1
ATOM 1869 N N . ILE A 1 233 ? 6.858 1.359 -12.545 1.00 79.50 233 ILE A N 1
ATOM 1870 C CA . ILE A 1 233 ? 7.423 1.994 -13.747 1.00 79.50 233 ILE A CA 1
ATOM 1871 C C . ILE A 1 233 ? 8.766 1.355 -14.088 1.00 79.50 233 ILE A C 1
ATOM 1873 O O . ILE A 1 233 ? 8.968 0.933 -15.223 1.00 79.50 233 ILE A O 1
ATOM 1877 N N . VAL A 1 234 ? 9.659 1.246 -13.104 1.00 77.12 234 VAL A N 1
ATOM 1878 C CA . VAL A 1 234 ? 10.993 0.654 -13.263 1.00 77.12 234 VAL A CA 1
ATOM 1879 C C . VAL A 1 234 ? 10.897 -0.788 -13.750 1.00 77.12 234 VAL A C 1
ATOM 1881 O O . VAL A 1 234 ? 11.511 -1.117 -14.758 1.00 77.12 234 VAL A O 1
ATOM 1884 N N . TYR A 1 235 ? 10.080 -1.620 -13.098 1.00 76.81 235 TYR A N 1
ATOM 1885 C CA . TYR A 1 235 ? 9.859 -3.013 -13.493 1.00 76.81 235 TYR A CA 1
ATOM 1886 C C . TYR A 1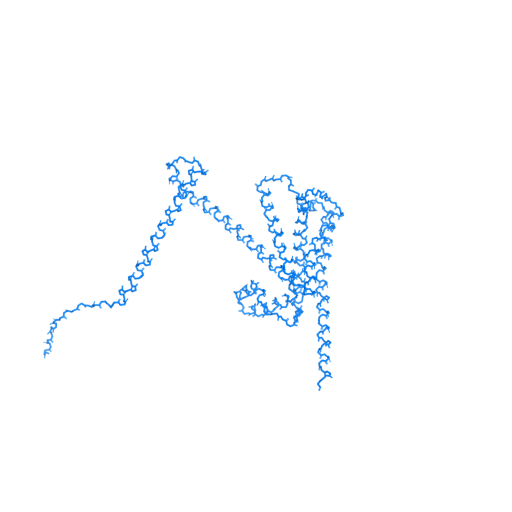 235 ? 9.319 -3.134 -14.926 1.00 76.81 235 TYR A C 1
ATOM 1888 O O . TYR A 1 235 ? 9.725 -4.014 -15.681 1.00 76.81 235 TYR A O 1
ATOM 1896 N N . THR A 1 236 ? 8.404 -2.241 -15.317 1.00 76.44 236 THR A N 1
ATOM 1897 C CA . THR A 1 236 ? 7.803 -2.257 -16.658 1.00 76.44 236 THR A CA 1
ATOM 1898 C C . THR A 1 236 ? 8.793 -1.799 -17.726 1.00 76.44 236 THR A C 1
ATOM 1900 O O . THR A 1 236 ? 8.870 -2.421 -18.780 1.00 76.44 236 THR A O 1
ATOM 1903 N N . LEU A 1 237 ? 9.558 -0.732 -17.466 1.00 75.06 237 LEU A N 1
ATOM 1904 C CA . LEU A 1 237 ? 10.572 -0.221 -18.390 1.00 75.06 237 LEU A CA 1
ATOM 1905 C C . LEU A 1 237 ? 11.734 -1.199 -18.542 1.00 75.06 237 LEU A C 1
ATOM 1907 O O . LEU A 1 237 ? 12.131 -1.483 -19.664 1.00 75.06 237 LEU A O 1
ATOM 1911 N N . GLY A 1 238 ? 12.249 -1.733 -17.437 1.00 71.81 238 GLY A N 1
ATOM 1912 C CA . GLY A 1 238 ? 13.335 -2.704 -17.458 1.00 71.81 238 GLY A CA 1
ATOM 1913 C C . GLY A 1 238 ? 12.989 -3.919 -18.322 1.00 71.81 238 GLY A C 1
ATOM 1914 O O . GLY A 1 238 ? 13.616 -4.155 -19.357 1.00 71.81 238 GLY A O 1
ATOM 1915 N N . ARG A 1 239 ? 11.863 -4.569 -18.004 1.00 71.44 239 ARG A N 1
ATOM 1916 C CA . ARG A 1 239 ? 11.308 -5.683 -18.784 1.00 71.44 239 ARG A CA 1
ATOM 1917 C C . ARG A 1 239 ? 11.002 -5.346 -20.252 1.00 71.44 239 ARG A C 1
ATOM 1919 O O . ARG A 1 239 ? 10.953 -6.255 -21.073 1.00 71.44 239 ARG A O 1
ATOM 1926 N N . LEU A 1 240 ? 10.758 -4.080 -20.595 1.00 75.81 240 LEU A N 1
ATOM 1927 C CA . LEU A 1 240 ? 10.533 -3.646 -21.980 1.00 75.81 240 LEU A CA 1
ATOM 1928 C C . LEU A 1 240 ? 11.843 -3.507 -22.776 1.00 75.81 240 LEU A C 1
ATOM 1930 O O . LEU A 1 240 ? 11.824 -3.641 -23.997 1.00 75.81 240 LEU A O 1
ATOM 1934 N N . TYR A 1 241 ? 12.959 -3.236 -22.097 1.00 74.75 241 TYR A N 1
ATOM 1935 C CA . TYR A 1 241 ? 14.279 -3.036 -22.702 1.00 74.75 241 TYR A CA 1
ATOM 1936 C C . TYR A 1 241 ? 15.253 -4.210 -22.471 1.00 74.75 241 TYR A C 1
ATOM 1938 O O . TYR A 1 241 ? 16.420 -4.085 -22.839 1.00 74.75 241 TYR A O 1
ATOM 1946 N N . ASP A 1 242 ? 14.787 -5.325 -21.886 1.00 66.56 242 ASP A N 1
ATOM 1947 C CA . ASP A 1 242 ? 15.581 -6.511 -21.509 1.00 66.56 242 ASP A CA 1
ATOM 1948 C C . ASP A 1 242 ? 16.902 -6.133 -20.801 1.00 66.56 242 ASP A C 1
ATOM 1950 O O . ASP A 1 242 ? 17.988 -6.601 -21.157 1.00 66.56 242 ASP A O 1
ATOM 1954 N N . SER A 1 243 ? 16.831 -5.231 -19.812 1.00 62.00 243 SER A N 1
ATOM 1955 C CA . SER A 1 243 ? 18.035 -4.654 -19.209 1.00 62.00 243 SER A CA 1
ATOM 1956 C C . SER A 1 243 ? 18.784 -5.679 -18.341 1.00 62.00 243 SER A C 1
ATOM 1958 O O . SER A 1 243 ? 18.273 -6.109 -17.304 1.00 62.00 243 SER A O 1
ATOM 1960 N N . PRO A 1 244 ? 20.040 -6.042 -18.672 1.00 59.50 244 PRO A N 1
ATOM 1961 C CA . PRO A 1 244 ? 20.812 -7.007 -17.885 1.00 59.50 244 PRO A CA 1
ATOM 1962 C C . PRO A 1 244 ? 21.244 -6.462 -16.511 1.00 59.50 244 PRO A C 1
ATOM 1964 O O . PRO A 1 244 ? 21.741 -7.221 -15.677 1.00 59.50 244 PRO A O 1
ATOM 1967 N N . ASP A 1 245 ? 21.064 -5.160 -16.268 1.00 58.69 245 ASP A N 1
ATOM 1968 C CA . ASP A 1 245 ? 21.408 -4.490 -15.012 1.00 58.69 245 ASP A CA 1
ATOM 1969 C C . ASP A 1 245 ? 20.290 -4.561 -13.949 1.00 58.69 245 ASP A C 1
ATOM 1971 O O . ASP A 1 245 ? 20.503 -4.156 -12.802 1.00 58.69 245 ASP A O 1
ATOM 1975 N N . GLU A 1 246 ? 19.117 -5.112 -14.282 1.00 61.19 246 GLU A N 1
ATOM 1976 C CA . GLU A 1 246 ? 17.997 -5.306 -13.352 1.00 61.19 246 GLU A CA 1
ATOM 1977 C C . GLU A 1 246 ? 18.297 -6.343 -12.263 1.00 61.19 246 GLU A C 1
ATOM 1979 O O . GLU A 1 246 ? 18.060 -7.548 -12.389 1.00 61.19 246 GLU A O 1
ATOM 1984 N N . ARG A 1 247 ? 18.777 -5.855 -11.119 1.00 68.56 247 ARG A N 1
ATOM 1985 C CA . ARG A 1 247 ? 18.955 -6.663 -9.912 1.00 68.56 247 ARG A CA 1
ATOM 1986 C C . ARG A 1 247 ? 17.744 -6.532 -9.002 1.00 68.56 247 ARG A C 1
ATOM 1988 O O . ARG A 1 247 ? 17.722 -5.680 -8.122 1.00 68.56 247 ARG A O 1
ATOM 1995 N N . PHE A 1 248 ? 16.771 -7.421 -9.174 1.00 78.06 248 PHE A N 1
ATOM 1996 C CA . PHE A 1 248 ? 15.672 -7.561 -8.217 1.00 78.06 248 PHE A CA 1
ATOM 1997 C C . PHE A 1 248 ? 16.118 -8.340 -6.973 1.00 78.06 248 PHE A C 1
ATOM 1999 O O . PHE A 1 248 ? 16.787 -9.375 -7.077 1.00 78.06 248 PHE A O 1
ATOM 2006 N N . PHE A 1 249 ? 15.744 -7.864 -5.790 1.00 83.81 249 PHE A N 1
ATOM 2007 C CA . PHE A 1 249 ? 16.045 -8.494 -4.505 1.00 83.81 249 PHE A CA 1
ATOM 2008 C C . PHE A 1 249 ? 15.348 -9.846 -4.369 1.00 83.81 249 PHE A C 1
ATOM 2010 O O . PHE A 1 249 ? 15.993 -10.857 -4.089 1.00 83.81 249 PHE A O 1
ATOM 2017 N N . LEU A 1 250 ? 14.038 -9.884 -4.617 1.00 84.75 250 LEU A N 1
ATOM 2018 C CA . LEU A 1 250 ? 13.207 -11.072 -4.443 1.00 84.75 250 LEU A CA 1
ATOM 2019 C C . LEU A 1 250 ? 13.635 -12.204 -5.378 1.00 84.75 250 LEU A C 1
ATOM 2021 O O . LEU A 1 250 ? 13.677 -13.348 -4.941 1.00 84.75 250 LEU A O 1
ATOM 2025 N N . LEU A 1 251 ? 14.031 -11.909 -6.622 1.00 84.56 251 LEU A N 1
ATOM 2026 C CA . LEU A 1 251 ? 14.540 -12.938 -7.539 1.00 84.56 251 LEU A CA 1
ATOM 2027 C C . LEU A 1 251 ? 15.851 -13.560 -7.033 1.00 84.56 251 LEU A C 1
ATOM 2029 O O . LEU A 1 251 ? 16.003 -14.779 -7.084 1.00 84.56 251 LEU A O 1
ATOM 2033 N N . GLN A 1 252 ? 16.768 -12.755 -6.485 1.00 84.50 252 GLN A N 1
ATOM 2034 C CA . GLN A 1 252 ? 18.015 -13.253 -5.887 1.00 84.50 252 GLN A CA 1
ATOM 2035 C C . GLN A 1 252 ? 17.761 -14.066 -4.606 1.00 84.50 252 GLN A C 1
ATOM 2037 O O . GLN A 1 252 ? 18.420 -15.080 -4.383 1.00 84.50 252 GLN A O 1
ATOM 2042 N N . VAL A 1 253 ? 16.786 -13.662 -3.784 1.00 87.38 253 VAL A N 1
ATOM 2043 C CA . VAL A 1 253 ? 16.362 -14.411 -2.589 1.00 87.38 253 VAL A CA 1
ATOM 2044 C C . VAL A 1 253 ? 15.681 -15.728 -2.971 1.00 87.38 253 VAL A C 1
ATOM 2046 O O . VAL A 1 253 ? 15.997 -16.758 -2.389 1.00 87.38 253 VAL A O 1
ATOM 2049 N N . MET A 1 254 ? 14.795 -15.737 -3.971 1.00 88.12 254 MET A N 1
ATOM 2050 C CA . MET A 1 254 ? 14.101 -16.947 -4.434 1.00 88.12 254 MET A CA 1
ATOM 2051 C C . MET A 1 254 ? 15.026 -17.940 -5.151 1.00 88.12 254 MET A C 1
ATOM 2053 O O . MET A 1 254 ? 14.762 -19.141 -5.119 1.00 88.12 254 MET A O 1
ATOM 2057 N N . ALA A 1 255 ? 16.112 -17.468 -5.771 1.00 87.62 255 ALA A N 1
ATOM 2058 C CA . ALA A 1 255 ? 17.111 -18.323 -6.411 1.00 87.62 255 ALA A CA 1
ATOM 2059 C C . ALA A 1 255 ? 17.936 -19.162 -5.411 1.00 87.62 255 ALA A C 1
ATOM 2061 O O . ALA A 1 255 ? 18.516 -20.173 -5.806 1.00 87.62 255 ALA A O 1
ATOM 2062 N N . ASN A 1 256 ? 17.981 -18.778 -4.129 1.00 89.69 256 ASN A N 1
ATOM 2063 C CA . ASN A 1 256 ? 18.692 -19.503 -3.077 1.00 89.69 256 ASN A CA 1
ATOM 2064 C C . ASN A 1 256 ? 17.721 -19.953 -1.970 1.00 89.69 256 ASN A C 1
ATOM 2066 O O . ASN A 1 256 ? 17.183 -19.136 -1.228 1.00 89.69 256 ASN A O 1
ATOM 2070 N N . GLN A 1 257 ? 17.541 -21.268 -1.815 1.00 91.06 257 GLN A N 1
ATOM 2071 C CA . GLN A 1 257 ? 16.631 -21.852 -0.821 1.00 91.06 257 GLN A CA 1
ATOM 2072 C C . GLN A 1 257 ? 16.947 -21.436 0.622 1.00 91.06 257 GLN A C 1
ATOM 2074 O O . GLN A 1 257 ? 16.021 -21.220 1.403 1.00 91.06 257 GLN A O 1
ATOM 2079 N N . ASP A 1 258 ? 18.219 -21.267 0.987 1.00 91.62 258 ASP A N 1
ATOM 2080 C CA . ASP A 1 258 ? 18.589 -20.857 2.346 1.00 91.62 258 ASP A CA 1
ATOM 2081 C C . ASP A 1 258 ? 18.179 -19.401 2.611 1.00 91.62 258 ASP A C 1
ATOM 2083 O O . ASP A 1 258 ? 17.616 -19.084 3.661 1.00 91.62 258 ASP A O 1
ATOM 2087 N N . TYR A 1 259 ? 18.359 -18.525 1.616 1.00 91.44 259 TYR A N 1
ATOM 2088 C CA . TYR A 1 259 ? 17.927 -17.126 1.686 1.00 91.44 259 TYR A CA 1
ATOM 2089 C C . TYR A 1 259 ? 16.401 -17.010 1.685 1.00 91.44 259 TYR A C 1
ATOM 2091 O O . TYR A 1 259 ? 15.857 -16.228 2.462 1.00 91.44 259 TYR A O 1
ATOM 2099 N N . LEU A 1 260 ? 15.701 -17.813 0.879 1.00 91.31 260 LEU A N 1
ATOM 2100 C CA . LEU A 1 260 ? 14.240 -17.874 0.871 1.00 91.31 260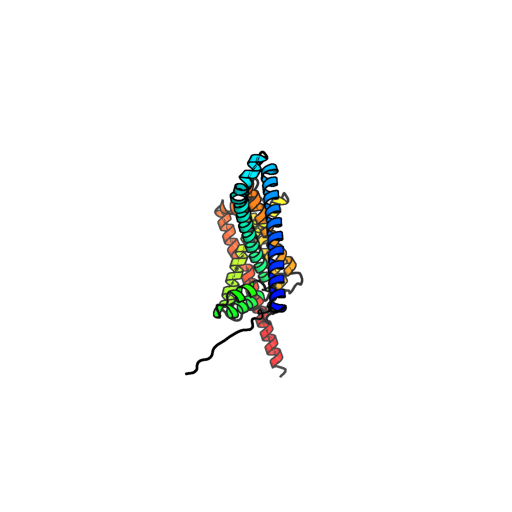 LEU A CA 1
ATOM 2101 C C . LEU A 1 260 ? 13.685 -18.327 2.229 1.00 91.31 260 LEU A C 1
ATOM 2103 O O . LEU A 1 260 ? 12.785 -17.685 2.769 1.00 91.31 260 LEU A O 1
ATOM 2107 N N . ASN A 1 261 ? 14.241 -19.389 2.817 1.00 91.81 261 ASN A N 1
ATOM 2108 C CA . ASN A 1 261 ? 13.828 -19.880 4.134 1.00 91.81 261 ASN A CA 1
ATOM 2109 C C . ASN A 1 261 ? 14.099 -18.852 5.243 1.00 91.81 261 ASN A C 1
ATOM 2111 O O . ASN A 1 261 ? 13.244 -18.641 6.108 1.00 91.81 261 ASN A O 1
ATOM 2115 N N . LEU A 1 262 ? 15.251 -18.174 5.202 1.00 91.06 262 LEU A N 1
ATOM 2116 C CA . LEU A 1 262 ? 15.591 -17.092 6.128 1.00 91.06 262 LEU A CA 1
ATOM 2117 C C . LEU A 1 262 ? 14.618 -15.908 5.985 1.00 91.06 262 LEU A C 1
ATOM 2119 O O . LEU A 1 262 ? 14.051 -15.455 6.980 1.00 91.06 262 LEU A O 1
ATOM 2123 N N . TYR A 1 263 ? 14.371 -15.456 4.753 1.00 92.62 263 TYR A N 1
ATOM 2124 C CA . TYR A 1 263 ? 13.436 -14.375 4.434 1.00 92.62 263 TYR A CA 1
ATOM 2125 C C . TYR A 1 263 ? 12.013 -14.692 4.905 1.00 92.62 263 TYR A C 1
ATOM 2127 O O . TYR A 1 263 ? 11.405 -13.881 5.599 1.00 92.62 263 TYR A O 1
ATOM 2135 N N . LEU A 1 264 ? 11.495 -15.888 4.602 1.00 93.31 264 LEU A N 1
ATOM 2136 C CA . LEU A 1 264 ? 10.149 -16.299 5.006 1.00 93.31 264 LEU A CA 1
ATOM 2137 C C . LEU A 1 264 ? 10.019 -16.406 6.530 1.00 93.31 264 LEU A C 1
ATOM 2139 O O . LEU A 1 264 ? 9.066 -15.879 7.103 1.00 93.31 264 LEU A O 1
ATOM 2143 N N . ARG A 1 265 ? 10.987 -17.036 7.207 1.00 92.50 265 ARG A N 1
ATOM 2144 C CA . ARG A 1 265 ? 10.974 -17.194 8.670 1.00 92.50 265 ARG A CA 1
ATOM 2145 C C . ARG A 1 265 ? 11.020 -15.847 9.394 1.00 92.50 265 ARG A C 1
ATOM 2147 O O . ARG A 1 265 ? 10.271 -15.648 10.350 1.00 92.50 265 ARG A O 1
ATOM 2154 N N . ASN A 1 266 ? 11.862 -14.925 8.931 1.00 91.19 266 ASN A N 1
ATOM 2155 C CA . ASN A 1 266 ? 11.940 -13.574 9.485 1.00 91.19 266 ASN A CA 1
ATOM 2156 C C . ASN A 1 266 ? 10.693 -12.753 9.122 1.00 91.19 266 ASN A C 1
ATOM 2158 O O . ASN A 1 266 ? 10.167 -12.036 9.970 1.00 91.19 266 ASN A O 1
ATOM 2162 N N . GLY A 1 267 ? 10.166 -12.918 7.906 1.00 91.81 267 GLY A N 1
ATOM 2163 C CA . GLY A 1 267 ? 8.937 -12.282 7.437 1.00 91.81 267 GLY A CA 1
ATOM 2164 C C . GLY A 1 267 ? 7.713 -12.633 8.282 1.00 91.81 267 GLY A C 1
ATOM 2165 O O . GLY A 1 267 ? 6.951 -11.733 8.621 1.00 91.81 267 GLY A O 1
ATOM 2166 N N . VAL A 1 268 ? 7.568 -13.891 8.727 1.00 93.62 268 VAL A N 1
ATOM 2167 C CA . VAL A 1 268 ? 6.494 -14.303 9.660 1.00 93.62 268 VAL A CA 1
ATOM 2168 C C . VAL A 1 268 ? 6.530 -13.475 10.949 1.00 93.62 268 VAL A C 1
ATOM 2170 O O . VAL A 1 268 ? 5.492 -13.004 11.412 1.00 93.62 268 VAL A O 1
ATOM 2173 N N . PHE A 1 269 ? 7.719 -13.268 11.520 1.00 93.25 269 PHE A N 1
ATOM 2174 C CA . PHE A 1 269 ? 7.887 -12.466 12.732 1.00 93.25 269 PHE A CA 1
ATOM 2175 C C . PHE A 1 269 ? 7.660 -10.970 12.469 1.00 93.25 269 PHE A C 1
ATOM 2177 O O . PHE A 1 269 ? 6.893 -10.327 13.184 1.00 93.25 269 PHE A O 1
ATOM 2184 N N . LEU A 1 270 ? 8.277 -10.418 11.420 1.00 93.38 270 LEU A N 1
ATOM 2185 C CA . LEU A 1 270 ? 8.177 -8.997 11.077 1.00 93.38 270 LEU A CA 1
ATOM 2186 C C . LEU A 1 270 ? 6.739 -8.586 10.719 1.00 93.38 270 LEU A C 1
ATOM 2188 O O . LEU A 1 270 ? 6.275 -7.543 11.177 1.00 93.38 270 LEU A O 1
ATOM 2192 N N . ALA A 1 271 ? 6.003 -9.420 9.978 1.00 93.50 271 ALA A N 1
ATOM 2193 C CA . ALA A 1 271 ? 4.600 -9.179 9.643 1.00 93.50 271 ALA A CA 1
ATOM 2194 C C . ALA A 1 271 ? 3.654 -9.302 10.854 1.00 93.50 271 ALA A C 1
ATOM 2196 O O . ALA A 1 271 ? 2.559 -8.740 10.843 1.00 93.50 271 ALA A O 1
ATOM 2197 N N . PHE A 1 272 ? 4.068 -9.998 11.918 1.00 94.19 272 PHE A N 1
ATOM 2198 C CA . PHE A 1 272 ? 3.313 -10.076 13.170 1.00 94.19 272 PHE A CA 1
ATOM 2199 C C . PHE A 1 272 ? 3.482 -8.829 14.055 1.00 94.19 272 PHE A C 1
ATOM 2201 O O . PHE A 1 272 ? 2.591 -8.531 14.852 1.00 94.19 272 PHE A O 1
ATOM 2208 N N . LEU A 1 273 ? 4.571 -8.059 13.910 1.00 92.50 273 LEU A N 1
ATOM 2209 C CA . LEU A 1 273 ? 4.823 -6.883 14.755 1.00 92.50 273 LEU A CA 1
ATOM 2210 C C . LEU A 1 273 ? 3.671 -5.856 14.718 1.00 92.50 273 LEU A C 1
ATOM 2212 O O . LEU A 1 273 ? 3.178 -5.521 15.797 1.00 92.50 273 LEU A O 1
ATOM 2216 N N . PRO A 1 274 ? 3.153 -5.395 13.558 1.00 92.19 274 PRO A N 1
ATOM 2217 C CA . PRO A 1 274 ? 2.035 -4.447 13.547 1.00 92.19 274 PRO A CA 1
ATOM 2218 C C . PRO A 1 274 ? 0.784 -4.991 14.245 1.00 92.19 274 PRO A C 1
ATOM 2220 O O . PRO A 1 274 ? 0.142 -4.258 14.992 1.00 92.19 274 PRO A O 1
ATOM 2223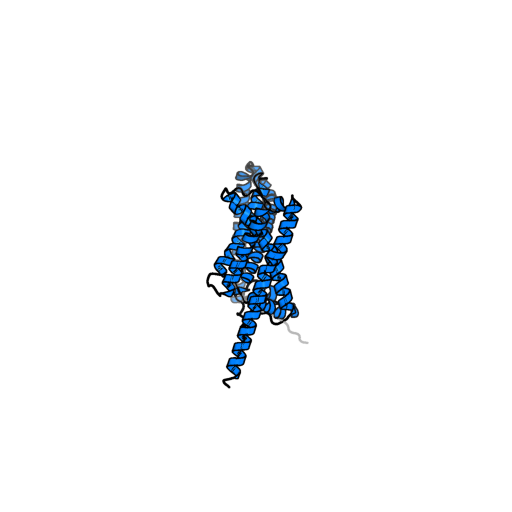 N N . VAL A 1 275 ? 0.486 -6.286 14.082 1.00 93.12 275 VAL A N 1
ATOM 2224 C CA . VAL A 1 275 ? -0.647 -6.970 14.733 1.00 93.12 275 VAL A CA 1
ATOM 2225 C C . VAL A 1 275 ? -0.508 -6.956 16.256 1.00 93.12 275 VAL A C 1
ATOM 2227 O O . VAL A 1 275 ? -1.453 -6.614 16.965 1.00 93.12 275 VAL A O 1
ATOM 2230 N N . PHE A 1 276 ? 0.681 -7.285 16.764 1.00 94.19 276 PHE A N 1
ATOM 2231 C CA . PHE A 1 276 ? 0.984 -7.283 18.194 1.00 94.19 276 PHE A CA 1
ATOM 2232 C C . PHE A 1 276 ? 0.839 -5.887 18.818 1.00 94.19 276 PHE A C 1
ATOM 2234 O O . PHE A 1 276 ? 0.209 -5.733 19.867 1.00 94.19 276 PHE A O 1
ATOM 2241 N N . PHE A 1 277 ? 1.374 -4.857 18.157 1.00 93.44 277 PHE A N 1
ATOM 2242 C CA . PHE A 1 277 ? 1.272 -3.478 18.636 1.00 93.44 277 PHE A CA 1
ATOM 2243 C C . PHE A 1 277 ? -0.156 -2.918 18.550 1.00 93.44 277 PHE A C 1
ATOM 2245 O O . PHE A 1 277 ? -0.571 -2.219 19.473 1.00 93.44 277 PHE A O 1
ATOM 2252 N N . GLU A 1 278 ? -0.929 -3.257 17.513 1.00 93.31 278 GLU A N 1
ATOM 2253 C CA . GLU A 1 278 ? -2.348 -2.878 17.406 1.00 93.31 278 GLU A CA 1
ATOM 2254 C C . GLU A 1 278 ? -3.171 -3.498 18.548 1.00 93.31 278 GLU A C 1
ATOM 2256 O O . GLU A 1 278 ? -3.949 -2.810 19.210 1.00 93.31 278 GLU A O 1
ATOM 2261 N N . ALA A 1 279 ? -2.939 -4.782 18.853 1.00 93.06 279 ALA A N 1
ATOM 2262 C CA . ALA A 1 279 ? -3.590 -5.470 19.966 1.00 93.06 279 ALA A CA 1
ATOM 2263 C C . ALA A 1 279 ? -3.272 -4.814 21.323 1.00 93.06 279 ALA A C 1
ATOM 2265 O O . ALA A 1 279 ? -4.176 -4.590 22.132 1.00 93.06 279 ALA A O 1
ATOM 2266 N N . ILE A 1 280 ? -2.003 -4.458 21.570 1.00 93.88 280 ILE A N 1
ATOM 2267 C CA . ILE A 1 280 ? -1.601 -3.711 22.773 1.00 93.88 280 ILE A CA 1
ATOM 2268 C C . ILE A 1 280 ? -2.282 -2.341 22.822 1.00 93.88 280 ILE A C 1
ATOM 2270 O O . ILE A 1 280 ? -2.817 -1.966 23.867 1.00 93.88 280 ILE A O 1
ATOM 2274 N N . TYR A 1 281 ? -2.303 -1.611 21.705 1.00 92.44 281 TYR A N 1
ATOM 2275 C CA . TYR A 1 281 ? -2.933 -0.298 21.622 1.00 92.44 281 TYR A CA 1
ATOM 2276 C C . TYR A 1 281 ? -4.429 -0.363 21.980 1.00 92.44 281 TYR A C 1
ATOM 2278 O O . TYR A 1 281 ? -4.895 0.402 22.829 1.00 92.44 281 TYR A O 1
ATOM 2286 N N . TRP A 1 282 ? -5.174 -1.328 21.426 1.00 92.56 282 TRP A N 1
ATOM 2287 C CA . TRP A 1 282 ? -6.586 -1.536 21.769 1.00 92.56 282 TRP A CA 1
ATOM 2288 C C . TRP A 1 282 ? -6.793 -1.915 23.238 1.00 92.56 282 TRP A C 1
ATOM 2290 O O . TRP A 1 282 ? -7.700 -1.375 23.869 1.00 92.56 282 TRP A O 1
ATOM 2300 N N . MET A 1 283 ? -5.951 -2.780 23.817 1.00 92.38 283 MET A N 1
ATOM 2301 C CA . MET A 1 283 ? -6.038 -3.121 25.246 1.00 92.38 283 MET A CA 1
ATOM 2302 C C . MET A 1 283 ? -5.811 -1.904 26.157 1.00 92.38 283 MET A C 1
ATOM 2304 O O . MET A 1 283 ? -6.499 -1.760 27.170 1.00 92.38 283 MET A O 1
ATOM 2308 N N . ILE A 1 284 ? -4.872 -1.019 25.806 1.00 91.62 284 ILE A N 1
ATOM 2309 C CA . ILE A 1 284 ? -4.603 0.216 26.558 1.00 91.62 284 ILE A CA 1
ATOM 2310 C C . ILE A 1 284 ? -5.797 1.174 26.468 1.00 91.62 284 ILE A C 1
ATOM 2312 O O . ILE A 1 284 ? -6.244 1.690 27.495 1.00 91.62 284 ILE A O 1
ATOM 2316 N N . GLU A 1 285 ? -6.340 1.401 25.270 1.00 88.75 285 GLU A N 1
ATOM 2317 C CA . GLU A 1 285 ? -7.442 2.351 25.083 1.00 88.75 285 GLU A CA 1
ATOM 2318 C C . GLU A 1 285 ? -8.762 1.834 25.688 1.00 88.75 285 GLU A C 1
ATOM 2320 O O . GLU A 1 285 ? -9.492 2.615 26.295 1.00 88.75 285 GLU A O 1
ATOM 2325 N N . LEU A 1 286 ? -9.038 0.522 25.643 1.00 89.38 286 LEU A N 1
ATOM 2326 C CA . LEU A 1 286 ? -10.182 -0.080 26.347 1.00 89.38 286 LEU A CA 1
ATOM 2327 C C . LEU A 1 286 ? -10.098 0.142 27.866 1.00 89.38 286 LEU A C 1
ATOM 2329 O O . LEU A 1 286 ? -11.025 0.706 28.448 1.00 89.38 286 LEU A O 1
ATOM 2333 N N . ARG A 1 287 ? -8.959 -0.173 28.501 1.00 90.31 287 ARG A N 1
ATOM 2334 C CA . ARG A 1 287 ? -8.749 0.089 29.941 1.00 90.31 287 ARG A CA 1
ATOM 2335 C C . ARG A 1 287 ? -8.882 1.569 30.295 1.00 90.31 287 ARG A C 1
ATOM 2337 O O . ARG A 1 287 ? -9.382 1.925 31.361 1.00 90.31 287 ARG A O 1
ATOM 2344 N N . ARG A 1 288 ? -8.441 2.462 29.407 1.00 88.06 288 ARG A N 1
ATOM 2345 C CA . ARG A 1 288 ? -8.574 3.915 29.585 1.00 88.06 288 ARG A CA 1
ATOM 2346 C C . ARG A 1 288 ? -10.032 4.373 29.578 1.00 88.06 288 ARG A C 1
ATOM 2348 O O . ARG A 1 288 ? -10.369 5.311 30.299 1.00 88.06 288 ARG A O 1
ATOM 2355 N N . LEU A 1 289 ? -10.880 3.738 28.773 1.00 86.88 289 LEU A N 1
ATOM 2356 C CA . LEU A 1 289 ? -12.317 4.007 28.723 1.00 86.88 289 LEU A CA 1
ATOM 2357 C C . LEU A 1 289 ? -13.027 3.466 29.972 1.00 86.88 289 LEU A C 1
ATOM 2359 O O . LEU A 1 289 ? -13.809 4.200 30.570 1.00 86.88 289 LEU A O 1
ATOM 2363 N N . GLU A 1 290 ? -12.688 2.254 30.421 1.00 87.44 290 GLU A N 1
ATOM 2364 C CA . GLU A 1 290 ? -13.187 1.668 31.679 1.00 87.44 290 GLU A CA 1
ATOM 2365 C C . GLU A 1 290 ? -12.878 2.568 32.888 1.00 87.44 290 GLU A C 1
ATOM 2367 O O . GLU A 1 290 ? -13.777 2.922 33.650 1.00 87.44 290 GLU A O 1
ATOM 2372 N N . MET A 1 291 ? -11.626 3.025 33.028 1.00 88.19 291 MET A N 1
ATOM 2373 C CA . MET A 1 291 ? -11.234 3.935 34.114 1.00 88.19 291 MET A CA 1
ATOM 2374 C C . MET A 1 291 ? -11.999 5.266 34.083 1.00 88.19 291 MET A C 1
ATOM 2376 O O . MET A 1 291 ? -12.355 5.787 35.138 1.00 88.19 291 MET A O 1
ATOM 2380 N N . LYS A 1 292 ? -12.279 5.817 32.893 1.00 86.81 292 LYS A N 1
ATOM 2381 C CA . LYS A 1 292 ? -13.078 7.046 32.753 1.00 86.81 292 LYS A CA 1
ATOM 2382 C C . LYS A 1 292 ? -14.538 6.829 33.149 1.00 86.81 292 LYS A C 1
ATOM 2384 O O . LYS A 1 292 ? -15.079 7.667 33.861 1.00 86.81 292 LYS A O 1
ATOM 2389 N N . ALA A 1 293 ? -15.148 5.720 32.728 1.00 84.44 293 ALA A N 1
ATOM 2390 C CA . ALA A 1 293 ? -16.531 5.387 33.069 1.00 84.44 293 ALA A CA 1
ATOM 2391 C C . ALA A 1 293 ? -16.719 5.242 34.591 1.00 84.44 293 ALA A C 1
ATOM 2393 O O . ALA A 1 293 ? -17.621 5.856 35.162 1.00 84.44 293 ALA A O 1
ATOM 2394 N N . ASN A 1 294 ? -15.799 4.528 35.248 1.00 85.19 294 ASN A N 1
ATOM 2395 C CA . ASN A 1 294 ? -15.798 4.338 36.701 1.00 85.19 294 ASN A CA 1
ATOM 2396 C C . ASN A 1 294 ? -15.543 5.644 37.479 1.00 85.19 294 ASN A C 1
ATOM 2398 O O . ASN A 1 294 ? -15.992 5.787 38.613 1.00 85.19 294 ASN A O 1
ATOM 2402 N N . ALA A 1 295 ? -14.818 6.604 36.893 1.00 83.69 295 ALA A N 1
ATOM 2403 C CA . ALA A 1 295 ? -14.624 7.921 37.495 1.00 83.69 295 ALA A CA 1
ATOM 2404 C C . ALA A 1 295 ? -15.891 8.790 37.402 1.00 83.69 295 ALA A C 1
ATOM 2406 O O . ALA A 1 295 ? -16.218 9.479 38.364 1.00 83.69 295 ALA A O 1
ATOM 2407 N N . SER A 1 296 ? -16.629 8.736 36.285 1.00 79.94 296 SER A N 1
ATOM 2408 C CA . SER A 1 296 ? -17.909 9.451 36.154 1.00 79.94 296 SER A CA 1
ATOM 2409 C C . SER A 1 296 ? -18.998 8.912 37.086 1.00 79.94 296 SER A C 1
ATOM 2411 O O . SER A 1 296 ? -19.715 9.710 37.675 1.00 79.94 296 SER A O 1
ATOM 2413 N N . SER A 1 297 ? -19.081 7.593 37.295 1.00 72.25 297 SER A N 1
ATOM 2414 C CA . SER A 1 297 ? -20.102 6.983 38.166 1.00 72.25 297 SER A CA 1
ATOM 2415 C C . SER A 1 297 ? -19.903 7.232 39.667 1.00 72.25 297 SER A C 1
ATOM 2417 O O . SER A 1 297 ? -20.773 6.884 40.452 1.00 72.25 297 SER A O 1
ATOM 2419 N N . ASN A 1 298 ? -18.758 7.789 40.076 1.00 68.75 298 ASN A N 1
ATOM 2420 C CA . ASN A 1 298 ? -18.466 8.141 41.472 1.00 68.75 298 ASN A CA 1
ATOM 2421 C C . ASN A 1 298 ? -18.746 9.628 41.785 1.00 68.75 298 ASN A C 1
ATOM 2423 O O . ASN A 1 298 ? -18.448 10.087 42.888 1.00 68.75 298 ASN A O 1
ATOM 2427 N N . HIS A 1 299 ? -19.257 10.385 40.809 1.00 56.81 299 HIS A N 1
ATOM 2428 C CA . HIS A 1 299 ? -19.606 11.805 40.931 1.00 56.81 299 HIS A CA 1
ATOM 2429 C C . HIS A 1 299 ? -21.107 12.087 40.710 1.00 56.81 299 HIS A C 1
ATOM 2431 O O . HIS A 1 299 ? -21.497 13.256 40.697 1.00 56.81 299 HIS A O 1
ATOM 2437 N N . GLU A 1 300 ? -21.920 11.035 40.572 1.00 49.84 300 GLU A N 1
ATOM 2438 C CA . GLU A 1 300 ? -23.393 11.050 40.619 1.00 49.84 300 GLU A CA 1
ATOM 2439 C C . GLU A 1 300 ? -23.890 10.479 41.961 1.00 49.84 300 GLU A C 1
ATOM 2441 O O . GLU A 1 300 ? -24.894 11.019 42.477 1.00 49.84 300 GLU A O 1
#

Radius of gyration: 32.1 Å; chains: 1; bounding box: 112×51×93 Å

Sequence (300 aa):
MPQDVLDSESSPGGSSPEEASEDFSFRQLRRSSTRRSALILLLILSWTYAYNLLIKGQPPLEAFFEILNTISDDFVMGSLLTFLVGLGIVLVYGLTKFYSQIISNVYSFRILERIAYRDLPRGDLRSFLRNLIYFEEQPEPKIACPHHISSIVLSFAMLYAVSWTYLVLFSEALFFLAWSAGVNLVVREDNVLIVPTVAMAIPFSARVMAYFRYPYTQDFADFMPGVVFVLLIVYTLGRLYDSPDERFFLLQVMANQDYLNLYLRNGVFLAFLPVFFEAIYWMIELRRLEMKANASSNHE